Protein AF-N8Y789-F1 (afdb_monomer_lite)

pLDDT: mean 85.15, std 16.64, range [32.91, 97.62]

Organism: NCBI:txid1217656

Secondary structure (DSSP, 8-state):
--------------------SSPPPPBPPEEESS--TTEEEPPTTT---EEEE-SS-EEEEEEEEEEEEETTEEEEEEEEEEEETTTEEEEEEE-SS-GGG-SEEEEEEEETTEEEEEEEETTEEEEEEEE-SSSS--EEEEEEEE--TT-EEEEEEETTEEEEEEEEEEEEETTEEEEEE-SPPEEEEEETTTEEEEEES-HHHHH-

Radius of gyration: 21.5 Å; chains: 1; bounding box: 73×48×65 Å

Foldseek 3Di:
DDDDDDPDDPPPVPPPVPPDPDFDDKDAFDKDQDDDPQKDWDDVQQPDWDWDAAPAAIWIKTKIWGWDADPNDIAIWMWIWIDGPDDTIMIGTGRPDRLPFFPHWDKDDQDRFKIWIFGDGLFWTKIWIWGPPYPVDIAIIIATFTHHSQWYWDWHDDDQKIWTWTWHFDDADVNHTDIDTDAGTFIWGQDPPPGIHGDDDDSVNRHD

Structure (mmCIF, N/CA/C/O backbone):
data_AF-N8Y789-F1
#
_entry.id   AF-N8Y789-F1
#
loop_
_atom_site.group_PDB
_atom_site.id
_atom_site.type_symbol
_atom_site.label_atom_id
_atom_site.label_alt_id
_atom_site.label_comp_id
_atom_site.label_asym_id
_atom_site.label_entity_id
_atom_site.label_seq_id
_atom_site.pdbx_PDB_ins_code
_atom_site.Cartn_x
_atom_site.Cartn_y
_atom_site.Cartn_z
_atom_site.occupancy
_atom_site.B_iso_or_equiv
_atom_site.auth_seq_id
_atom_site.auth_comp_id
_atom_site.auth_asym_id
_atom_site.auth_atom_id
_atom_site.pdbx_PDB_model_num
ATOM 1 N N . MET A 1 1 ? 54.726 -31.343 42.801 1.00 38.78 1 MET A N 1
ATOM 2 C CA . MET A 1 1 ? 54.753 -30.192 41.875 1.00 38.78 1 MET A CA 1
ATOM 3 C C . MET A 1 1 ? 54.569 -30.697 40.446 1.00 38.78 1 MET A C 1
ATOM 5 O O . MET A 1 1 ? 55.491 -31.292 39.908 1.00 38.78 1 MET A O 1
ATOM 9 N N . LYS A 1 2 ? 53.373 -30.542 39.866 1.00 32.91 2 LYS A N 1
ATOM 10 C CA . LYS A 1 2 ? 53.112 -30.672 38.421 1.00 32.91 2 LYS A CA 1
ATOM 11 C C . LYS A 1 2 ? 51.988 -29.692 38.088 1.00 32.91 2 LYS A C 1
ATOM 13 O O . LYS A 1 2 ? 50.843 -29.917 38.457 1.00 32.91 2 LYS A O 1
ATOM 18 N N . ILE A 1 3 ? 52.364 -28.569 37.487 1.00 43.47 3 ILE A N 1
ATOM 19 C CA . ILE A 1 3 ? 51.457 -27.526 37.007 1.00 43.47 3 ILE A CA 1
ATOM 20 C C . ILE A 1 3 ? 51.015 -27.965 35.610 1.00 43.47 3 ILE A C 1
ATOM 22 O O . ILE A 1 3 ? 51.845 -28.078 34.710 1.00 43.47 3 ILE A O 1
ATOM 26 N N . GLN A 1 4 ? 49.731 -28.278 35.440 1.00 40.50 4 GLN A N 1
ATOM 27 C CA . GLN A 1 4 ? 49.147 -28.516 34.122 1.00 40.50 4 GLN A CA 1
ATOM 28 C C . GLN A 1 4 ? 48.650 -27.188 33.551 1.00 40.50 4 GLN A C 1
ATOM 30 O O . GLN A 1 4 ? 47.770 -26.539 34.109 1.00 40.50 4 GLN A O 1
ATOM 35 N N . TYR A 1 5 ? 49.245 -26.795 32.427 1.00 42.03 5 TYR A N 1
ATOM 36 C CA . TYR A 1 5 ? 48.840 -25.650 31.624 1.00 42.03 5 TYR A CA 1
ATOM 37 C C . TYR A 1 5 ? 47.513 -25.956 30.920 1.00 42.03 5 TYR A C 1
ATOM 39 O O . TYR A 1 5 ? 47.467 -26.771 29.998 1.00 42.03 5 TYR A O 1
ATOM 47 N N . ILE A 1 6 ? 46.439 -25.278 31.323 1.00 51.62 6 ILE A N 1
ATOM 48 C CA . ILE A 1 6 ? 45.200 -25.218 30.545 1.00 51.62 6 ILE A CA 1
ATOM 49 C C . ILE A 1 6 ? 45.435 -24.213 29.413 1.00 51.62 6 ILE A C 1
ATOM 51 O O . ILE A 1 6 ? 45.505 -23.006 29.640 1.00 51.62 6 ILE A O 1
ATOM 55 N N . LYS A 1 7 ? 45.588 -24.714 28.182 1.00 44.75 7 LYS A N 1
ATOM 56 C CA . LYS A 1 7 ? 45.540 -23.886 26.972 1.00 44.75 7 LYS A CA 1
ATOM 57 C C . LYS A 1 7 ? 44.112 -23.364 26.806 1.00 44.75 7 LYS A C 1
ATOM 59 O O . LYS A 1 7 ? 43.211 -24.123 26.466 1.00 44.75 7 LYS A O 1
ATOM 64 N N . GLN A 1 8 ? 43.922 -22.071 27.045 1.00 44.41 8 GLN A N 1
ATOM 65 C CA . GLN A 1 8 ? 42.722 -21.345 26.641 1.00 44.41 8 GLN A CA 1
ATOM 66 C C . GLN A 1 8 ? 42.635 -21.354 25.108 1.00 44.41 8 GLN A C 1
ATOM 68 O O . GLN A 1 8 ? 43.431 -20.702 24.433 1.00 44.41 8 GLN A O 1
ATOM 73 N N . LEU A 1 9 ? 41.681 -22.105 24.551 1.00 44.09 9 LEU A N 1
ATOM 74 C CA . LEU A 1 9 ? 41.209 -21.871 23.190 1.00 44.09 9 LEU A CA 1
ATOM 75 C C . LEU A 1 9 ? 40.209 -20.709 23.253 1.00 44.09 9 LEU A C 1
ATOM 77 O O . LEU A 1 9 ? 39.076 -20.873 23.703 1.00 44.09 9 LEU A O 1
ATOM 81 N N . LEU A 1 10 ? 40.652 -19.530 22.822 1.00 38.84 10 LEU A N 1
ATOM 82 C CA . LEU A 1 10 ? 39.786 -18.408 22.476 1.00 38.84 10 LEU A CA 1
ATOM 83 C C . LEU A 1 10 ? 38.908 -18.825 21.288 1.00 38.84 10 LEU A C 1
ATOM 85 O O . LEU A 1 10 ? 39.336 -18.769 20.137 1.00 38.84 10 LEU A O 1
ATOM 89 N N . PHE A 1 11 ? 37.676 -19.250 21.566 1.00 34.38 11 PHE A N 1
ATOM 90 C CA . PHE A 1 11 ? 36.612 -19.266 20.567 1.00 34.38 11 PHE A CA 1
ATOM 91 C C . PHE A 1 11 ? 36.223 -17.812 20.290 1.00 34.38 11 PHE A C 1
ATOM 93 O O . PHE A 1 11 ? 35.370 -17.234 20.962 1.00 34.38 11 PHE A O 1
ATOM 100 N N . ILE A 1 12 ? 36.888 -17.199 19.313 1.00 44.66 12 ILE A N 1
ATOM 101 C CA . ILE A 1 12 ? 36.402 -15.965 18.702 1.00 44.66 12 ILE A CA 1
ATOM 102 C C . ILE A 1 12 ? 35.161 -16.378 17.912 1.00 44.66 12 ILE A C 1
ATOM 104 O O . ILE A 1 12 ? 35.254 -16.938 16.822 1.00 44.66 12 ILE A O 1
ATOM 108 N N . CYS A 1 13 ? 33.992 -16.183 18.519 1.00 37.50 13 CYS A N 1
ATOM 109 C CA . CYS A 1 13 ? 32.708 -16.336 17.855 1.00 37.50 13 CYS A CA 1
ATOM 110 C C . CYS A 1 13 ? 32.559 -15.153 16.891 1.00 37.50 13 CYS A C 1
ATOM 112 O O . CYS A 1 13 ? 31.950 -14.132 17.207 1.00 37.50 13 CYS A O 1
ATOM 114 N N . SER A 1 14 ? 33.217 -15.255 15.738 1.00 38.22 14 SER A N 1
ATOM 115 C CA . SER A 1 14 ? 33.034 -14.349 14.613 1.00 38.22 14 SER A CA 1
ATOM 116 C C . SER A 1 14 ? 31.614 -14.554 14.098 1.00 38.22 14 SER A C 1
ATOM 118 O O . SER A 1 14 ? 31.364 -15.433 13.275 1.00 38.22 14 SER A O 1
ATOM 120 N N . VAL A 1 15 ? 30.665 -13.773 14.614 1.00 37.19 15 VAL A N 1
ATOM 121 C CA . VAL A 1 15 ? 29.333 -13.657 14.019 1.00 37.19 15 VAL A CA 1
ATOM 122 C C . VAL A 1 15 ? 29.521 -12.949 12.684 1.00 37.19 15 VAL A C 1
ATOM 124 O O . VAL A 1 15 ? 29.503 -11.725 12.588 1.00 37.19 15 VAL A O 1
ATOM 127 N N . VAL A 1 16 ? 29.762 -13.735 11.639 1.00 38.72 16 VAL A N 1
ATOM 128 C CA . VAL A 1 16 ? 29.534 -13.293 10.271 1.00 38.72 16 VAL A CA 1
ATOM 129 C C . VAL A 1 16 ? 28.024 -13.131 10.168 1.00 38.72 16 VAL A C 1
ATOM 131 O O . VAL A 1 16 ? 27.292 -14.119 10.135 1.00 38.72 16 VAL A O 1
ATOM 134 N N . ILE A 1 17 ? 27.551 -11.885 10.192 1.00 41.03 17 ILE A N 1
ATOM 135 C CA . ILE A 1 17 ? 26.178 -11.556 9.820 1.00 41.03 17 ILE A CA 1
ATOM 136 C C . ILE A 1 17 ? 26.066 -11.936 8.345 1.00 41.03 17 ILE A C 1
ATOM 138 O O . ILE A 1 17 ? 26.487 -11.194 7.460 1.00 41.03 17 ILE A O 1
ATOM 142 N N . THR A 1 18 ? 25.582 -13.144 8.074 1.00 35.84 18 THR A N 1
ATOM 143 C CA . THR A 1 18 ? 25.191 -13.543 6.730 1.00 35.84 18 THR A CA 1
ATOM 144 C C . THR A 1 18 ? 24.048 -12.625 6.326 1.00 35.84 18 THR A C 1
ATOM 146 O O . THR A 1 18 ? 22.973 -12.693 6.923 1.00 35.84 18 THR A O 1
ATOM 149 N N . SER A 1 19 ? 24.278 -11.757 5.342 1.00 42.78 19 SER A N 1
ATOM 150 C CA . SER A 1 19 ? 23.199 -11.125 4.590 1.00 42.78 19 SER A CA 1
ATOM 151 C C . SER A 1 19 ? 22.239 -12.233 4.155 1.00 42.78 19 SER A C 1
ATOM 153 O O . SER A 1 19 ? 22.646 -13.221 3.540 1.00 42.78 19 SER A O 1
ATOM 155 N N . SER A 1 20 ? 20.986 -12.139 4.597 1.00 41.44 20 SER A N 1
ATOM 156 C CA . SER A 1 20 ? 19.991 -13.194 4.434 1.00 41.44 20 SER A CA 1
ATOM 157 C C . SER A 1 20 ? 19.905 -13.625 2.969 1.00 41.44 20 SER A C 1
ATOM 159 O O . SER A 1 20 ? 19.571 -12.846 2.083 1.00 41.44 20 SER A O 1
ATOM 161 N N . ILE A 1 21 ? 20.220 -14.894 2.704 1.00 53.12 21 ILE A N 1
ATOM 162 C CA . ILE A 1 21 ? 20.209 -15.494 1.357 1.00 53.12 21 ILE A CA 1
ATOM 163 C C . ILE A 1 21 ? 18.766 -15.606 0.812 1.00 53.12 21 ILE A C 1
ATOM 165 O O . ILE A 1 21 ? 18.566 -15.781 -0.397 1.00 53.12 21 ILE A O 1
ATOM 169 N N . TYR A 1 22 ? 17.774 -15.451 1.692 1.00 56.41 22 TYR A N 1
ATOM 170 C CA . TYR A 1 22 ? 16.345 -15.616 1.453 1.00 56.41 22 TYR A CA 1
ATOM 171 C C . TYR A 1 22 ? 15.620 -14.272 1.349 1.00 56.41 22 TYR A C 1
ATOM 173 O O . TYR A 1 22 ? 15.968 -13.315 2.037 1.00 56.41 22 TYR A O 1
ATOM 181 N N . ALA A 1 23 ? 14.596 -14.233 0.495 1.00 70.00 23 ALA A N 1
ATOM 182 C CA . ALA A 1 23 ? 13.643 -13.132 0.438 1.00 70.00 23 ALA A CA 1
ATOM 183 C C . ALA A 1 23 ? 12.943 -12.962 1.797 1.00 70.00 23 ALA A C 1
ATOM 185 O O . ALA A 1 23 ? 12.610 -13.952 2.451 1.00 70.00 23 ALA A O 1
ATOM 186 N N . GLN A 1 24 ? 12.710 -11.718 2.205 1.00 76.81 24 GLN A N 1
ATOM 187 C CA . GLN A 1 24 ? 11.918 -11.396 3.382 1.00 76.81 24 GLN A CA 1
ATOM 188 C C . GLN A 1 24 ? 10.473 -11.836 3.151 1.00 76.81 24 GLN A C 1
ATOM 190 O O . GLN A 1 24 ? 9.856 -11.504 2.134 1.00 76.81 24 GLN A O 1
ATOM 195 N N . GLU A 1 25 ? 9.933 -12.597 4.100 1.00 79.25 25 GLU A N 1
ATOM 196 C CA . GLU A 1 25 ? 8.536 -13.004 4.052 1.00 79.25 25 GLU A CA 1
ATOM 197 C C . GLU A 1 25 ? 7.607 -11.794 4.129 1.00 79.25 25 GLU A C 1
ATOM 199 O O . GLU A 1 25 ? 7.923 -10.747 4.700 1.00 79.25 25 GLU A O 1
ATOM 204 N N . PHE A 1 26 ? 6.423 -11.962 3.555 1.00 83.94 26 PHE A N 1
ATOM 205 C CA . PHE A 1 26 ? 5.363 -10.980 3.654 1.00 83.94 26 PHE A CA 1
ATOM 206 C C . PHE A 1 26 ? 4.933 -10.763 5.097 1.00 83.94 26 PHE A C 1
ATOM 208 O O . PHE A 1 26 ? 4.656 -11.711 5.832 1.00 83.94 26 PHE A O 1
ATOM 215 N N . GLN A 1 27 ? 4.833 -9.496 5.482 1.00 86.00 27 GLN A N 1
ATOM 216 C CA . GLN A 1 27 ? 4.555 -9.125 6.858 1.00 86.00 27 GLN A CA 1
ATOM 217 C C . GLN A 1 27 ? 3.070 -8.839 7.060 1.00 86.00 27 GLN A C 1
ATOM 219 O O . GLN A 1 27 ? 2.398 -8.249 6.213 1.00 86.00 27 GLN A O 1
ATOM 224 N N . GLN A 1 28 ? 2.559 -9.250 8.216 1.00 88.62 28 GLN A N 1
ATOM 225 C CA . GLN A 1 28 ? 1.237 -8.872 8.698 1.00 88.62 28 GLN A CA 1
ATOM 226 C C . GLN A 1 28 ? 1.404 -7.751 9.720 1.00 88.62 28 GLN A C 1
ATOM 228 O O . GLN A 1 28 ? 2.111 -7.908 10.712 1.00 88.62 28 GLN A O 1
ATOM 233 N N . LEU A 1 29 ? 0.756 -6.617 9.467 1.00 92.06 29 LEU A N 1
ATOM 234 C CA . LEU A 1 29 ? 0.727 -5.490 10.397 1.00 92.06 29 LEU A CA 1
ATOM 235 C C . LEU A 1 29 ? -0.320 -5.700 11.492 1.00 92.06 29 LEU A C 1
ATOM 237 O O . LEU A 1 29 ? -1.301 -6.423 11.303 1.00 92.06 29 LEU A O 1
ATOM 241 N N . ASN A 1 30 ? -0.146 -5.029 12.626 1.00 91.38 30 ASN A N 1
ATOM 242 C CA . ASN A 1 30 ? -1.157 -5.044 13.677 1.00 91.38 30 ASN A CA 1
ATOM 243 C C . ASN A 1 30 ? -2.314 -4.114 13.299 1.00 91.38 30 ASN A C 1
ATOM 245 O O . ASN A 1 30 ? -2.084 -2.948 12.985 1.00 91.38 30 ASN A O 1
ATOM 249 N N . ILE A 1 31 ? -3.553 -4.608 13.371 1.00 92.69 31 ILE A N 1
ATOM 250 C CA . ILE A 1 31 ? -4.752 -3.778 13.197 1.00 92.69 31 ILE A CA 1
ATOM 251 C C . ILE A 1 31 ? -5.179 -3.223 14.554 1.00 92.69 31 ILE A C 1
ATOM 253 O O . ILE A 1 31 ? -5.355 -3.969 15.518 1.00 92.69 31 ILE A O 1
ATOM 257 N N . GLN A 1 32 ? -5.406 -1.915 14.613 1.00 94.31 32 GLN A N 1
ATOM 258 C CA . GLN A 1 32 ? -5.921 -1.215 15.785 1.00 94.31 32 GLN A CA 1
ATOM 259 C C . GLN A 1 32 ? -7.137 -0.364 15.412 1.00 94.31 32 GLN A C 1
ATOM 261 O O . GLN A 1 32 ? -7.276 0.094 14.281 1.00 94.31 32 GLN A O 1
ATOM 266 N N . THR A 1 33 ? -8.035 -0.131 16.367 1.00 92.75 33 THR A N 1
ATOM 267 C CA . THR A 1 33 ? -9.202 0.761 16.200 1.00 92.75 33 THR A CA 1
ATOM 268 C C . THR A 1 33 ? -8.976 2.149 16.795 1.00 92.75 33 THR A C 1
ATOM 270 O O . THR A 1 33 ? -9.807 3.041 16.640 1.00 92.75 33 THR A O 1
ATOM 273 N N . GLN A 1 34 ? -7.868 2.332 17.507 1.00 92.94 34 GLN A N 1
ATOM 274 C CA . GLN A 1 34 ? -7.441 3.587 18.110 1.00 92.94 34 GLN A CA 1
ATOM 275 C C . GLN A 1 34 ? -5.934 3.711 17.918 1.00 92.94 34 GLN A C 1
ATOM 277 O O . GLN A 1 34 ? -5.226 2.717 18.052 1.00 92.94 34 GLN A O 1
ATOM 282 N N . LEU A 1 35 ? -5.464 4.917 17.613 1.00 92.12 35 LEU A N 1
ATOM 283 C CA . LEU A 1 35 ? -4.039 5.221 17.598 1.00 92.12 35 LEU A CA 1
ATOM 284 C C . LEU A 1 35 ? -3.557 5.599 18.993 1.00 92.12 35 LEU A C 1
ATOM 286 O O . LEU A 1 35 ? -4.319 6.097 19.827 1.00 92.12 35 LEU A O 1
ATOM 290 N N . ALA A 1 36 ? -2.264 5.400 19.223 1.00 90.12 36 ALA A N 1
ATOM 291 C CA . ALA A 1 36 ? -1.609 5.941 20.398 1.00 90.12 36 ALA A CA 1
ATOM 292 C C . ALA A 1 36 ? -1.685 7.480 20.394 1.00 90.12 36 ALA A C 1
ATOM 294 O O . ALA A 1 36 ? -1.698 8.113 19.341 1.00 90.12 36 ALA A O 1
ATOM 295 N N . LYS A 1 37 ? -1.715 8.098 21.581 1.00 89.88 37 LYS A N 1
ATOM 296 C CA . LYS A 1 37 ? -1.863 9.562 21.722 1.00 89.88 37 LYS A CA 1
ATOM 297 C C . LYS A 1 37 ? -0.716 10.353 21.090 1.00 89.88 37 LYS A C 1
ATOM 299 O O . LYS A 1 37 ? -0.902 11.498 20.712 1.00 89.88 37 LYS A 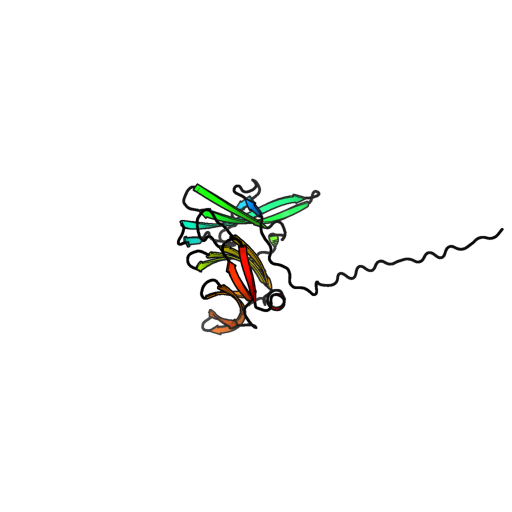O 1
ATOM 304 N N . GLN A 1 38 ? 0.448 9.728 21.012 1.00 90.88 38 GLN A N 1
ATOM 305 C CA . GLN A 1 38 ? 1.687 10.249 20.449 1.00 90.88 38 GLN A CA 1
ATOM 306 C C . GLN A 1 38 ? 1.829 9.984 18.938 1.00 90.88 38 GLN A C 1
ATOM 308 O O . GLN A 1 38 ? 2.925 10.056 18.393 1.00 90.88 38 GLN A O 1
ATOM 313 N N . CYS A 1 39 ? 0.731 9.621 18.274 1.00 92.19 39 CYS A N 1
ATOM 314 C CA . CYS A 1 39 ? 0.639 9.610 16.823 1.00 92.19 39 CYS A CA 1
ATOM 315 C C . CYS A 1 39 ? 0.125 10.958 16.322 1.00 92.19 39 CYS A C 1
ATOM 317 O O . CYS A 1 39 ? -0.884 11.468 16.816 1.00 92.19 39 CYS A O 1
ATOM 319 N N . HIS A 1 40 ? 0.769 11.481 15.289 1.00 92.62 40 HIS A N 1
ATOM 320 C CA . HIS A 1 40 ? 0.354 12.681 14.577 1.00 92.62 40 HIS A CA 1
ATOM 321 C C . HIS A 1 40 ? 0.066 12.314 13.124 1.00 92.62 40 HIS A C 1
ATOM 323 O O . HIS A 1 40 ? 0.709 11.424 12.575 1.00 92.62 40 HIS A O 1
ATOM 329 N N . GLN A 1 41 ? -0.960 12.926 12.530 1.00 93.50 41 GLN A N 1
ATOM 330 C CA . GLN A 1 41 ? -1.214 12.737 11.102 1.00 93.50 41 GLN A CA 1
ATOM 331 C C . GLN A 1 41 ? -0.044 13.356 10.336 1.00 93.50 41 GLN A C 1
ATOM 333 O O . GLN A 1 41 ? 0.395 14.439 10.719 1.00 93.50 41 GLN A O 1
ATOM 338 N N . ASP A 1 42 ? 0.440 12.674 9.302 1.00 90.25 42 ASP A N 1
ATOM 339 C CA . ASP A 1 42 ? 1.528 13.205 8.485 1.00 90.25 42 ASP A CA 1
ATOM 340 C C . ASP A 1 42 ? 1.095 14.486 7.762 1.00 90.25 42 ASP A C 1
ATOM 342 O O . ASP A 1 42 ? -0.085 14.660 7.422 1.00 90.25 42 ASP A O 1
ATOM 346 N N . ASP A 1 43 ? 2.067 15.371 7.543 1.00 87.81 43 ASP A N 1
ATOM 347 C CA . ASP A 1 43 ? 1.885 16.604 6.786 1.00 87.81 43 ASP A CA 1
ATOM 348 C C . ASP A 1 43 ? 1.545 16.304 5.316 1.00 87.81 43 ASP A C 1
ATOM 350 O O . ASP A 1 43 ? 1.917 15.262 4.767 1.00 87.81 43 ASP A O 1
ATOM 354 N N . GLU A 1 44 ? 0.858 17.237 4.649 1.00 88.56 44 GLU A N 1
ATOM 355 C CA . GLU A 1 44 ? 0.389 17.042 3.267 1.00 88.56 44 GLU A CA 1
ATOM 356 C C . GLU A 1 44 ? 1.529 16.840 2.257 1.00 88.56 44 GLU A C 1
ATOM 358 O O . GLU A 1 44 ? 1.321 16.163 1.248 1.00 88.56 44 GLU A O 1
ATOM 363 N N . ASP A 1 45 ? 2.725 17.359 2.556 1.00 85.81 45 ASP A N 1
ATOM 364 C CA . ASP A 1 45 ? 3.940 17.166 1.754 1.00 85.81 45 ASP A CA 1
ATOM 365 C C . ASP A 1 45 ? 4.420 15.703 1.762 1.00 85.81 45 ASP A C 1
ATOM 367 O O . ASP A 1 45 ? 5.011 15.237 0.788 1.00 85.81 45 ASP A O 1
ATOM 371 N N . ILE A 1 46 ? 4.142 14.961 2.842 1.00 86.00 46 ILE A N 1
ATOM 372 C CA . ILE A 1 46 ? 4.444 13.526 2.960 1.00 86.00 46 ILE A CA 1
ATOM 373 C C . ILE A 1 46 ? 3.278 12.704 2.409 1.00 86.00 46 ILE A C 1
ATOM 375 O O . ILE A 1 46 ? 3.486 11.756 1.644 1.00 86.00 46 ILE A O 1
ATOM 379 N N . PHE A 1 47 ? 2.051 13.049 2.813 1.00 91.19 47 PHE A N 1
ATOM 380 C CA . PHE A 1 47 ? 0.839 12.378 2.362 1.00 91.19 47 PHE A CA 1
ATOM 381 C C . PHE A 1 47 ? -0.393 13.280 2.452 1.00 91.19 47 PHE A C 1
ATOM 383 O O . PHE A 1 47 ? -0.907 13.590 3.528 1.00 91.19 47 PHE A O 1
ATOM 390 N N . SER A 1 48 ? -0.969 13.597 1.295 1.00 92.62 48 SER A N 1
ATOM 391 C CA . SER A 1 48 ? -2.294 14.208 1.232 1.00 92.62 48 SER A CA 1
ATOM 392 C C . SER A 1 48 ? -3.391 13.135 1.347 1.00 92.62 48 SER A C 1
ATOM 394 O O . SER A 1 48 ? -3.377 12.177 0.561 1.00 92.62 48 SER A O 1
ATOM 396 N N . PRO A 1 49 ? -4.367 13.269 2.272 1.00 94.88 49 PRO A N 1
ATOM 397 C CA . PRO A 1 49 ? -5.446 12.300 2.442 1.00 94.88 49 PRO A CA 1
ATOM 398 C C . PRO A 1 49 ? -6.179 11.963 1.140 1.00 94.88 49 PRO A C 1
ATOM 400 O O . PRO A 1 49 ? -6.710 12.839 0.460 1.00 94.88 49 PRO A O 1
ATOM 403 N N . GLN A 1 50 ? -6.277 10.671 0.824 1.00 96.81 50 GLN A N 1
ATOM 404 C CA . GLN A 1 50 ? -6.938 10.191 -0.393 1.00 96.81 50 GLN A CA 1
ATOM 405 C C . GLN A 1 50 ? -8.300 9.582 -0.086 1.00 96.81 50 GLN A C 1
ATOM 407 O O . GLN A 1 50 ? -8.503 8.950 0.948 1.00 96.81 50 GLN A O 1
ATOM 412 N N . THR A 1 51 ? -9.257 9.754 -0.992 1.00 96.81 51 THR A N 1
ATOM 413 C CA . THR A 1 51 ? -10.609 9.207 -0.842 1.00 96.81 51 THR A CA 1
ATOM 414 C C . THR A 1 51 ? -10.937 8.287 -2.004 1.00 96.81 51 THR A C 1
ATOM 416 O O . THR A 1 51 ? -10.916 8.717 -3.153 1.00 96.81 51 THR A O 1
ATOM 419 N N . TYR A 1 52 ? -11.333 7.053 -1.697 1.00 96.69 52 TYR A N 1
ATOM 420 C CA . TYR A 1 52 ? -11.692 6.047 -2.696 1.00 96.69 52 TYR A CA 1
ATOM 421 C C . TYR A 1 52 ? -13.093 5.490 -2.454 1.00 96.69 52 TYR A C 1
ATOM 423 O O . TYR A 1 52 ? -13.554 5.368 -1.315 1.00 96.69 52 TYR A O 1
ATOM 431 N N . GLN A 1 53 ? -13.778 5.135 -3.541 1.00 95.94 53 GLN A N 1
ATOM 432 C CA . GLN A 1 53 ? -15.056 4.435 -3.487 1.00 95.94 53 GLN A CA 1
ATOM 433 C C . GLN A 1 53 ? -14.813 2.954 -3.773 1.00 95.94 53 GLN A C 1
ATOM 435 O O . GLN A 1 53 ? -14.670 2.536 -4.924 1.00 95.94 53 GLN A O 1
ATOM 440 N N . LEU A 1 54 ? -14.788 2.149 -2.713 1.00 94.62 54 LEU A N 1
ATOM 441 C CA . LEU A 1 54 ? -14.806 0.700 -2.849 1.00 94.62 54 LEU A CA 1
ATOM 442 C C . LEU A 1 54 ? -16.242 0.222 -3.052 1.00 94.62 54 LEU A C 1
ATOM 444 O O . LEU A 1 54 ? -17.213 0.921 -2.744 1.00 94.62 54 LEU A O 1
ATOM 448 N N . ARG A 1 55 ? -16.388 -1.006 -3.543 1.00 93.88 55 ARG A N 1
ATOM 449 C CA . ARG A 1 55 ? -17.682 -1.673 -3.700 1.00 93.88 55 ARG A CA 1
ATOM 450 C C . ARG A 1 55 ? -18.429 -1.760 -2.369 1.00 93.88 55 ARG A C 1
ATOM 452 O O . ARG A 1 55 ? -19.645 -1.615 -2.348 1.00 93.88 55 ARG A O 1
ATOM 459 N N . SER A 1 56 ? -17.703 -2.007 -1.281 1.00 89.56 56 SER A N 1
ATOM 460 C CA . SER A 1 56 ? -18.260 -2.203 0.058 1.00 89.56 56 SER A CA 1
ATOM 461 C C . SER A 1 56 ? -18.531 -0.892 0.803 1.00 89.56 56 SER A C 1
ATOM 463 O O . SER A 1 56 ? -19.465 -0.835 1.598 1.00 89.56 56 SER A O 1
ATOM 465 N N . THR A 1 57 ? -17.738 0.162 0.572 1.00 93.19 57 THR A N 1
ATOM 466 C CA . THR A 1 57 ? -17.891 1.468 1.234 1.00 93.19 57 THR A CA 1
ATOM 467 C C . THR A 1 57 ? -17.001 2.543 0.606 1.00 93.19 57 THR A C 1
ATOM 469 O O . THR A 1 57 ? -16.033 2.253 -0.094 1.00 93.19 57 THR A O 1
ATOM 472 N N . LYS A 1 58 ? -17.281 3.805 0.937 1.00 95.12 58 LYS A N 1
ATOM 473 C CA . LYS A 1 58 ? -16.314 4.897 0.810 1.00 95.12 58 LYS A CA 1
ATOM 474 C C . LYS A 1 58 ? -15.235 4.769 1.889 1.00 95.12 58 LYS A C 1
ATOM 476 O O . LYS A 1 58 ? -15.573 4.532 3.057 1.00 95.12 58 LYS A O 1
ATOM 481 N N . VAL A 1 59 ? -13.975 4.958 1.505 1.00 95.88 59 VAL A N 1
ATOM 482 C CA . VAL A 1 59 ? -12.823 4.983 2.414 1.00 95.88 59 VAL A CA 1
ATOM 483 C C . VAL A 1 59 ? -12.056 6.293 2.283 1.00 95.88 59 VAL A C 1
ATOM 485 O O . VAL A 1 59 ? -11.897 6.811 1.178 1.00 95.88 59 VAL A O 1
ATOM 488 N N . VAL A 1 60 ? -11.587 6.823 3.411 1.00 96.88 60 VAL A N 1
ATOM 489 C CA . VAL A 1 60 ? -10.617 7.925 3.454 1.00 96.88 60 VAL A CA 1
ATOM 490 C C . VAL A 1 60 ? -9.326 7.384 4.047 1.00 96.88 60 VAL A C 1
ATOM 492 O O . VAL A 1 60 ? -9.331 6.806 5.134 1.00 96.88 60 VAL A O 1
ATOM 495 N N . LEU A 1 61 ? -8.241 7.537 3.302 1.00 97.31 61 LEU A N 1
ATOM 496 C CA . LEU A 1 61 ? -6.914 7.058 3.641 1.00 97.31 61 LEU A CA 1
ATOM 497 C C . LEU A 1 61 ? -6.101 8.197 4.237 1.00 97.31 61 LEU A C 1
ATOM 499 O O . LEU A 1 61 ? -6.173 9.330 3.758 1.00 97.31 61 LEU A O 1
ATOM 503 N N . LYS A 1 62 ? -5.352 7.884 5.289 1.00 95.94 62 LYS A N 1
ATOM 504 C CA . LYS A 1 62 ? -4.484 8.800 6.034 1.00 95.94 62 LYS A CA 1
ATOM 505 C C . LYS A 1 62 ? -3.231 8.056 6.470 1.00 95.94 62 LYS A C 1
ATOM 507 O O . LYS A 1 62 ? -3.298 6.850 6.697 1.00 95.94 62 LYS A O 1
ATOM 512 N N . THR A 1 63 ? -2.131 8.764 6.655 1.00 94.75 63 THR A N 1
ATOM 513 C CA . THR A 1 63 ? -0.922 8.215 7.270 1.00 94.75 63 THR A CA 1
ATOM 514 C C . THR A 1 63 ? -0.576 9.009 8.520 1.00 94.75 63 THR A C 1
ATOM 516 O O . THR A 1 63 ? -1.036 10.141 8.713 1.00 94.75 63 THR A O 1
ATOM 519 N N . TYR A 1 64 ? 0.128 8.348 9.427 1.00 93.50 64 TYR A N 1
ATOM 520 C CA . TYR A 1 64 ? 0.484 8.887 10.723 1.00 93.50 64 TYR A CA 1
ATOM 521 C C . TYR A 1 64 ? 1.905 8.480 11.078 1.00 93.50 64 TYR A C 1
ATOM 523 O O . TYR A 1 64 ? 2.252 7.296 10.993 1.00 93.50 64 TYR A O 1
ATOM 531 N N . SER A 1 65 ? 2.654 9.439 11.600 1.00 91.00 65 SER A N 1
ATOM 532 C CA . SER A 1 65 ? 3.924 9.227 12.274 1.00 91.00 65 SER A CA 1
ATOM 533 C C . SER A 1 65 ? 3.688 9.135 13.773 1.00 91.00 65 SER A C 1
ATOM 535 O O . SER A 1 65 ? 3.049 9.992 14.388 1.00 91.00 65 SER A O 1
ATOM 537 N N . CYS A 1 66 ? 4.196 8.072 14.379 1.00 90.69 66 CYS A N 1
ATOM 538 C CA . CYS A 1 66 ? 4.018 7.783 15.790 1.00 90.69 66 CYS A CA 1
ATOM 539 C C . CYS A 1 66 ? 5.363 7.573 16.473 1.00 90.69 66 CYS A C 1
ATOM 541 O O . CYS A 1 66 ? 6.311 7.081 15.863 1.00 90.69 66 CYS A O 1
ATOM 543 N N . THR A 1 67 ? 5.414 7.850 17.774 1.00 88.94 67 THR A N 1
ATOM 544 C CA . THR A 1 67 ? 6.583 7.531 18.598 1.00 88.94 67 THR A CA 1
ATOM 545 C C . THR A 1 67 ? 6.246 6.539 19.706 1.00 88.94 67 THR A C 1
ATOM 547 O O . THR A 1 67 ? 5.104 6.392 20.158 1.00 88.94 67 THR A O 1
ATOM 550 N N . SER A 1 68 ? 7.242 5.778 20.140 1.00 85.12 68 SER A N 1
ATOM 551 C CA . SER A 1 68 ? 7.165 4.940 21.336 1.00 85.12 68 SER A CA 1
ATOM 552 C C . SER A 1 68 ? 8.494 4.961 22.081 1.00 85.12 68 SER A C 1
ATOM 554 O O . SER A 1 68 ? 9.528 5.288 21.508 1.00 85.12 68 SER A O 1
ATOM 556 N N . LYS A 1 69 ? 8.474 4.627 23.374 1.00 79.75 69 LYS A N 1
ATOM 557 C CA . LYS A 1 69 ? 9.693 4.467 24.171 1.00 79.75 69 LYS A CA 1
ATOM 558 C C . LYS A 1 69 ? 9.970 2.985 24.377 1.00 79.75 69 LYS A C 1
ATOM 560 O O . LYS A 1 69 ? 9.161 2.294 24.997 1.00 79.75 69 LYS A O 1
ATOM 565 N N . LYS A 1 70 ? 11.120 2.507 23.908 1.00 72.38 70 LYS A N 1
ATOM 566 C CA . LYS A 1 70 ? 11.607 1.146 24.165 1.00 72.38 70 LYS A CA 1
ATOM 567 C C . LYS A 1 70 ? 13.017 1.236 24.729 1.00 72.38 70 LYS A C 1
ATOM 569 O O . LYS A 1 70 ? 13.903 1.760 24.066 1.00 72.38 70 LYS A O 1
ATOM 574 N N . GLN A 1 71 ? 13.216 0.734 25.951 1.00 75.56 71 GLN A N 1
ATOM 575 C CA . GLN A 1 71 ? 14.516 0.771 26.645 1.00 75.56 71 GLN A CA 1
ATOM 576 C C . GLN A 1 71 ? 15.140 2.184 26.662 1.00 75.56 71 GLN A C 1
ATOM 578 O O . GLN A 1 71 ? 16.285 2.368 26.261 1.00 75.56 71 GLN A O 1
ATOM 583 N N . ASP A 1 72 ? 14.349 3.187 27.057 1.00 75.50 72 ASP A N 1
ATOM 584 C CA . ASP A 1 72 ? 14.744 4.605 27.138 1.00 75.50 72 ASP A CA 1
ATOM 585 C C . ASP A 1 72 ? 15.185 5.268 25.821 1.00 75.50 72 ASP A C 1
ATOM 587 O O . ASP A 1 72 ? 15.698 6.386 25.828 1.00 75.50 72 ASP A O 1
ATOM 591 N N . ARG A 1 73 ? 14.927 4.627 24.674 1.00 75.06 73 ARG A N 1
ATOM 592 C CA . ARG A 1 73 ? 15.107 5.220 23.344 1.00 75.06 73 ARG A CA 1
ATOM 593 C C . ARG A 1 73 ? 13.763 5.474 22.680 1.00 75.06 73 ARG A C 1
ATOM 595 O O . ARG A 1 73 ? 12.840 4.661 22.793 1.00 75.06 73 ARG A O 1
ATOM 602 N N . GLU A 1 74 ? 13.667 6.610 22.001 1.00 79.88 74 GLU A N 1
ATOM 603 C CA . GLU A 1 74 ? 12.538 6.922 21.133 1.00 79.88 74 GLU A CA 1
ATOM 604 C C . GLU A 1 74 ? 12.615 6.056 19.871 1.00 79.88 74 GLU A C 1
ATOM 606 O O . GLU A 1 74 ? 13.682 5.889 19.284 1.00 79.88 74 GLU A O 1
ATOM 611 N N . GLN A 1 75 ? 11.493 5.445 19.507 1.00 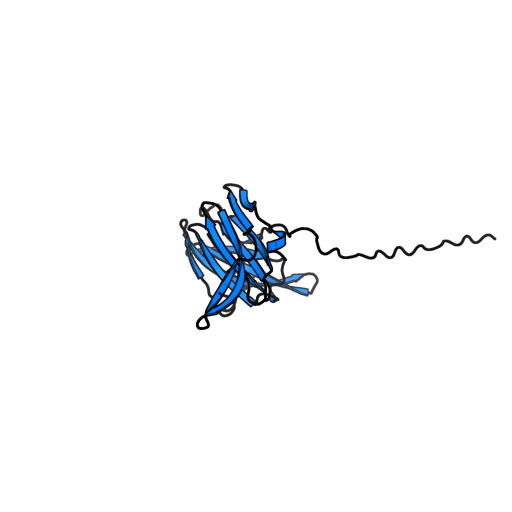81.81 75 GLN A N 1
ATOM 612 C CA . GLN A 1 75 ? 11.327 4.667 18.285 1.00 81.81 75 GLN A CA 1
ATOM 613 C C . GLN A 1 75 ? 10.186 5.270 17.480 1.00 81.81 75 GLN A C 1
ATOM 615 O O . GLN A 1 75 ? 9.077 5.403 18.011 1.00 81.81 75 GLN A O 1
ATOM 620 N N . TYR A 1 76 ? 10.449 5.586 16.217 1.00 85.38 76 TYR A N 1
ATOM 621 C CA . TYR A 1 76 ? 9.447 6.081 15.281 1.00 85.38 76 TYR A CA 1
ATOM 622 C C . TYR A 1 76 ? 8.835 4.917 14.512 1.00 85.38 76 TYR A C 1
ATOM 624 O O . TYR A 1 76 ? 9.523 3.960 14.165 1.00 85.38 76 TYR A O 1
ATOM 632 N N . TYR A 1 77 ? 7.535 4.986 14.265 1.00 88.38 77 TYR A N 1
ATOM 633 C CA . TYR A 1 77 ? 6.817 3.983 13.492 1.00 88.38 77 TYR A CA 1
ATOM 634 C C . TYR A 1 77 ? 5.647 4.613 12.742 1.00 88.38 77 TYR A C 1
ATOM 636 O O . TYR A 1 77 ? 5.133 5.658 13.149 1.00 88.38 77 TYR A O 1
ATOM 644 N N . SER A 1 78 ? 5.210 3.962 11.668 1.00 90.94 78 SER A N 1
ATOM 645 C CA . SER A 1 78 ? 4.108 4.454 10.841 1.00 90.94 78 SER A CA 1
ATOM 646 C C . SER A 1 78 ? 2.804 3.745 11.165 1.00 90.94 78 SER A C 1
ATOM 648 O O . SER A 1 78 ? 2.775 2.566 11.537 1.00 90.94 78 SER A O 1
ATOM 650 N N . ALA A 1 79 ? 1.699 4.460 10.985 1.00 94.00 79 ALA A N 1
ATOM 651 C CA . ALA A 1 79 ? 0.378 3.863 10.960 1.00 94.00 79 ALA A CA 1
ATOM 652 C C . ALA A 1 79 ? -0.422 4.323 9.739 1.00 94.00 79 ALA A C 1
ATOM 654 O O . ALA A 1 79 ? -0.486 5.508 9.418 1.00 94.00 79 ALA A O 1
ATOM 655 N N . TYR A 1 80 ? -1.085 3.371 9.089 1.00 95.62 80 TYR A N 1
ATOM 656 C CA . TYR A 1 80 ? -1.919 3.602 7.912 1.00 95.62 80 TYR A CA 1
ATOM 657 C C . TYR A 1 80 ? -3.384 3.585 8.331 1.00 95.62 80 TYR A C 1
ATOM 659 O O . TYR A 1 80 ? -3.936 2.541 8.693 1.00 95.62 80 TYR A O 1
ATOM 667 N N . GLY A 1 81 ? -4.002 4.760 8.335 1.00 96.62 81 GLY A N 1
ATOM 668 C CA . GLY A 1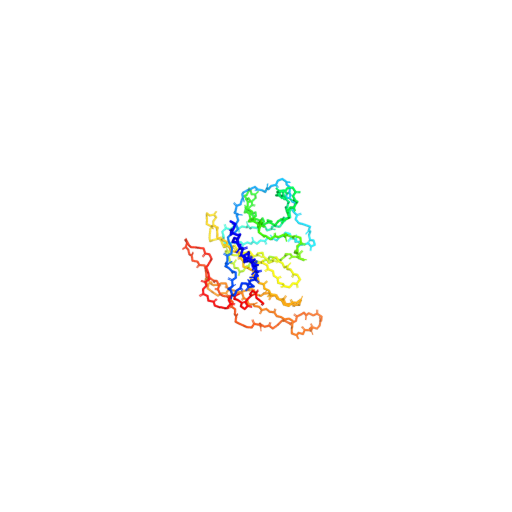 81 ? -5.388 4.967 8.718 1.00 96.62 81 GLY A CA 1
ATOM 669 C C . GLY A 1 81 ? -6.348 4.744 7.557 1.00 96.62 81 GLY A C 1
ATOM 670 O O . GLY A 1 81 ? -6.219 5.346 6.493 1.00 96.62 81 GLY A O 1
ATOM 671 N N . ILE A 1 82 ? -7.360 3.920 7.801 1.00 96.94 82 ILE A N 1
ATOM 672 C CA . ILE A 1 82 ? -8.467 3.638 6.892 1.00 96.94 82 ILE A CA 1
ATOM 673 C C . ILE A 1 82 ? -9.753 4.021 7.614 1.00 96.94 82 ILE A C 1
ATOM 675 O O . ILE A 1 82 ? -10.232 3.311 8.503 1.00 96.94 82 ILE A O 1
ATOM 679 N N . GLN A 1 83 ? -10.323 5.156 7.233 1.00 95.56 83 GLN A N 1
ATOM 680 C CA . GLN A 1 83 ? -11.611 5.603 7.736 1.00 95.56 83 GLN A CA 1
ATOM 681 C C . GLN A 1 83 ? -12.728 5.070 6.830 1.00 95.56 83 GLN A C 1
ATOM 683 O O . GLN A 1 83 ? -12.870 5.481 5.679 1.00 95.56 83 GLN A O 1
ATOM 688 N N . LEU A 1 84 ? -13.530 4.151 7.363 1.00 92.00 84 LEU A N 1
ATOM 689 C CA . LEU A 1 84 ? -14.705 3.552 6.738 1.00 92.00 84 LEU A CA 1
ATOM 690 C C . LEU A 1 84 ? -15.943 4.410 7.049 1.00 92.00 84 LEU A C 1
ATOM 692 O O . LEU A 1 84 ? -16.447 4.437 8.181 1.00 92.00 84 LEU A O 1
ATOM 696 N N . GLY A 1 85 ? -16.449 5.120 6.040 1.00 81.56 85 GLY A N 1
ATOM 697 C CA . GLY A 1 85 ? -17.577 6.037 6.208 1.00 81.56 85 GLY A CA 1
ATOM 698 C C . GLY A 1 85 ? -17.321 7.132 7.259 1.00 81.56 85 GLY A C 1
ATOM 699 O O . GLY A 1 85 ? -16.195 7.568 7.484 1.00 81.56 85 GLY A O 1
ATOM 700 N N . ALA A 1 86 ? -18.379 7.612 7.917 1.00 68.06 86 ALA A N 1
ATOM 701 C CA . ALA A 1 86 ? -18.279 8.764 8.821 1.00 68.06 86 ALA A CA 1
ATOM 702 C C . ALA A 1 86 ? -17.811 8.436 10.255 1.00 68.06 86 ALA A C 1
ATOM 704 O O . ALA A 1 86 ? -17.663 9.363 11.046 1.00 68.06 86 ALA A O 1
ATOM 705 N N . LYS A 1 87 ? -17.646 7.158 10.643 1.00 71.62 87 LYS A N 1
ATOM 706 C CA . LYS A 1 87 ? -17.535 6.801 12.078 1.00 71.62 87 LYS A CA 1
ATOM 707 C C . LYS A 1 87 ? -16.534 5.709 12.457 1.00 71.62 87 LYS A C 1
ATOM 709 O O . LYS A 1 87 ? -16.196 5.632 13.634 1.00 71.62 87 LYS A O 1
ATOM 714 N N . LYS A 1 88 ? -16.083 4.851 11.537 1.00 88.44 88 LYS A N 1
ATOM 715 C CA . LYS A 1 88 ? -15.199 3.727 11.887 1.00 88.44 88 LYS A CA 1
ATOM 716 C C . LYS A 1 88 ? -13.818 3.947 11.289 1.00 88.44 88 LYS A C 1
ATOM 718 O O . LYS A 1 88 ? -13.704 4.061 10.078 1.00 88.44 88 LYS A O 1
ATOM 723 N N . SER A 1 89 ? -12.789 3.953 12.127 1.00 94.12 89 SER A N 1
ATOM 724 C CA . SER A 1 89 ? -11.395 4.005 11.684 1.00 94.12 89 SER A CA 1
ATOM 725 C C . SER A 1 89 ? -10.669 2.728 12.070 1.00 94.12 89 SER A C 1
ATOM 727 O O . SER A 1 89 ? -10.926 2.140 13.123 1.00 94.12 89 SER A O 1
ATOM 729 N N . LEU A 1 90 ? -9.772 2.307 11.193 1.00 95.06 90 LEU A N 1
ATOM 730 C CA . LEU A 1 90 ? -8.855 1.198 11.390 1.00 95.06 90 LEU A CA 1
ATOM 731 C C . LEU A 1 90 ? -7.451 1.692 11.092 1.00 95.06 90 LEU A C 1
ATOM 733 O O . LEU A 1 90 ? -7.268 2.514 10.199 1.00 95.06 90 LEU A O 1
ATOM 737 N N . TYR A 1 91 ? -6.478 1.181 11.827 1.00 96.62 91 TYR A N 1
ATOM 738 C CA . TYR A 1 91 ? -5.089 1.582 11.707 1.00 96.62 91 TYR A CA 1
ATOM 739 C C . TYR A 1 91 ? -4.231 0.337 11.566 1.00 96.62 91 TYR A C 1
ATOM 741 O O . TYR A 1 91 ? -4.258 -0.532 12.436 1.00 96.62 91 TYR A O 1
ATOM 749 N N . LEU A 1 92 ? -3.493 0.248 10.468 1.00 95.56 92 LEU A N 1
ATOM 750 C CA . LEU A 1 92 ? -2.460 -0.762 10.272 1.00 95.56 92 LEU A CA 1
ATOM 751 C C . LEU A 1 92 ? -1.154 -0.185 10.799 1.00 95.56 92 LEU A C 1
ATOM 753 O O . LEU A 1 92 ? -0.668 0.804 10.262 1.00 95.56 92 LEU A O 1
ATOM 757 N N . VAL A 1 93 ? -0.624 -0.757 11.873 1.00 93.50 93 VAL A N 1
ATOM 758 C CA . VAL A 1 93 ? 0.526 -0.209 12.596 1.00 93.50 93 VAL A CA 1
ATOM 759 C C . VAL A 1 93 ? 1.785 -1.001 12.264 1.00 93.50 93 VAL A C 1
ATOM 761 O O . VAL A 1 93 ? 1.835 -2.215 12.485 1.00 93.50 93 VAL A O 1
ATOM 764 N N . ASP A 1 94 ? 2.806 -0.298 11.780 1.00 89.50 94 ASP A N 1
ATOM 765 C CA . ASP A 1 94 ? 4.099 -0.854 11.393 1.00 89.50 94 ASP A CA 1
ATOM 766 C C . ASP A 1 94 ? 5.210 -0.435 12.355 1.00 89.50 94 ASP A C 1
ATOM 768 O O . ASP A 1 94 ? 5.940 0.519 12.121 1.00 89.50 94 ASP A O 1
ATOM 772 N N . GLN A 1 95 ? 5.336 -1.182 13.450 1.00 80.06 95 GLN A N 1
ATOM 773 C CA . GLN A 1 95 ? 6.357 -0.981 14.486 1.00 80.06 95 GLN A CA 1
ATOM 774 C C . GLN A 1 95 ? 7.721 -1.604 14.156 1.00 80.06 95 GLN A C 1
ATOM 776 O O . GLN A 1 95 ? 8.617 -1.574 15.001 1.00 80.06 95 GLN A O 1
ATOM 781 N N . GLN A 1 96 ? 7.868 -2.250 12.995 1.00 70.75 96 GLN A N 1
ATOM 782 C CA . GLN A 1 96 ? 9.087 -2.998 12.674 1.00 70.75 96 GLN A CA 1
ATOM 783 C C . GLN A 1 96 ? 10.132 -2.156 11.945 1.00 70.75 96 GLN A C 1
ATOM 785 O O . GLN A 1 96 ? 11.311 -2.504 11.998 1.00 70.75 96 GLN A O 1
ATOM 790 N N . VAL A 1 97 ? 9.719 -1.063 11.301 1.00 63.78 97 VAL A N 1
ATOM 791 C CA . VAL A 1 97 ? 10.615 -0.175 10.561 1.00 63.78 97 VAL A CA 1
ATOM 792 C C . VAL A 1 97 ? 10.595 1.218 11.173 1.00 63.78 97 VAL A C 1
ATOM 794 O O . VAL A 1 97 ? 9.534 1.742 11.510 1.00 63.78 97 VAL A O 1
ATOM 797 N N . ASP A 1 98 ? 11.784 1.799 11.331 1.00 62.88 98 ASP A N 1
ATOM 798 C CA . ASP A 1 98 ? 11.929 3.186 11.755 1.00 62.88 98 ASP A CA 1
ATOM 799 C C . ASP A 1 98 ? 11.362 4.099 10.660 1.00 62.88 98 ASP A C 1
ATOM 801 O O . ASP A 1 98 ? 11.902 4.186 9.555 1.00 62.88 98 ASP A O 1
ATOM 805 N N . ALA A 1 99 ? 10.231 4.735 10.959 1.00 58.75 99 ALA A N 1
ATOM 806 C CA . ALA A 1 99 ? 9.478 5.550 10.009 1.00 58.75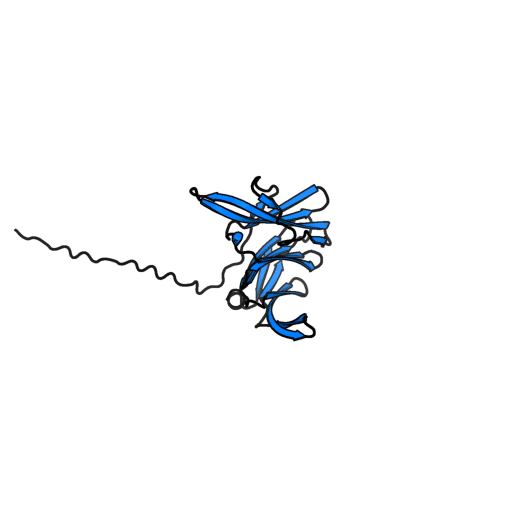 99 ALA A CA 1
ATOM 807 C C . ALA A 1 99 ? 10.217 6.814 9.541 1.00 58.75 99 ALA A C 1
ATOM 809 O O . ALA A 1 99 ? 9.785 7.445 8.579 1.00 58.75 99 ALA A O 1
ATOM 810 N N . SER A 1 100 ? 11.337 7.174 10.178 1.00 58.94 100 SER A N 1
ATOM 811 C CA . SER A 1 100 ? 12.138 8.350 9.810 1.00 58.94 100 SER A CA 1
ATOM 812 C C . SER A 1 100 ? 12.735 8.300 8.394 1.00 58.94 100 SER A C 1
ATOM 814 O O . SER A 1 100 ? 13.247 9.311 7.921 1.00 58.94 100 SER A O 1
ATOM 816 N N . GLY A 1 101 ? 12.667 7.153 7.707 1.00 61.25 101 GLY A N 1
ATOM 817 C CA . GLY A 1 101 ? 13.226 6.968 6.366 1.00 61.25 101 GLY A CA 1
ATOM 818 C C . GLY A 1 101 ? 12.292 7.269 5.187 1.00 61.25 101 GLY A C 1
ATOM 819 O O . GLY A 1 101 ? 12.769 7.257 4.052 1.00 61.25 101 GLY A O 1
ATOM 820 N N . TYR A 1 102 ? 10.988 7.488 5.396 1.00 71.75 102 TYR A N 1
ATOM 821 C CA . TYR A 1 102 ? 10.065 7.665 4.268 1.00 71.75 102 TYR A CA 1
ATOM 822 C C . TYR A 1 102 ? 10.212 9.043 3.617 1.00 71.75 102 TYR A C 1
ATOM 824 O O . TYR A 1 102 ? 10.070 10.070 4.275 1.00 71.75 102 TYR A O 1
ATOM 832 N N . VAL A 1 103 ? 10.434 9.056 2.300 1.00 80.50 103 VAL A N 1
ATOM 833 C CA . VAL A 1 103 ? 10.514 10.291 1.496 1.00 80.50 103 VAL A CA 1
ATOM 834 C C . VAL A 1 103 ? 9.144 10.755 0.997 1.00 80.50 103 VAL A C 1
ATOM 836 O O . VAL A 1 103 ? 8.993 11.884 0.543 1.00 80.50 103 VAL A O 1
ATOM 839 N N . GLY A 1 104 ? 8.139 9.884 1.074 1.00 86.12 104 GLY A N 1
ATOM 840 C CA . GLY A 1 104 ? 6.754 10.190 0.743 1.00 86.12 104 GLY A CA 1
ATOM 841 C C . GLY A 1 104 ? 5.904 8.929 0.701 1.00 86.12 104 GLY A C 1
ATOM 842 O O . GLY A 1 104 ? 6.416 7.818 0.532 1.00 86.12 104 GLY A O 1
ATOM 843 N N . VAL A 1 105 ? 4.591 9.098 0.832 1.00 90.19 105 VAL A N 1
ATOM 844 C CA . VAL A 1 105 ? 3.637 7.997 0.694 1.00 90.19 105 VAL A CA 1
ATOM 845 C C . VAL A 1 105 ? 2.697 8.297 -0.464 1.00 90.19 105 VAL A C 1
ATOM 847 O O . VAL A 1 105 ? 2.160 9.395 -0.597 1.00 90.19 105 VAL A O 1
ATOM 850 N N . LYS A 1 106 ? 2.467 7.308 -1.322 1.00 93.50 106 LYS A N 1
ATOM 851 C CA . LYS A 1 106 ? 1.385 7.338 -2.311 1.00 93.50 106 LYS A CA 1
ATOM 852 C C . LYS A 1 106 ? 0.307 6.359 -1.894 1.00 93.50 106 LYS A C 1
ATOM 854 O O . LYS A 1 106 ? 0.557 5.400 -1.173 1.00 93.50 106 LYS A O 1
ATOM 859 N N . SER A 1 107 ? -0.916 6.589 -2.345 1.00 96.12 107 SER A N 1
ATOM 860 C CA . SER A 1 107 ? -1.940 5.557 -2.249 1.00 96.12 107 SER A CA 1
ATOM 861 C C . SER A 1 107 ? -2.724 5.467 -3.535 1.00 96.12 107 SER A C 1
ATOM 863 O O . SER A 1 107 ? -2.905 6.469 -4.223 1.00 96.12 107 SER A O 1
ATOM 865 N N . GLU A 1 108 ? -3.206 4.271 -3.842 1.00 95.81 108 GLU A N 1
ATOM 866 C CA . GLU A 1 108 ? -4.042 4.022 -5.007 1.00 95.81 108 GLU A CA 1
ATOM 867 C C . GLU A 1 108 ? -5.112 2.971 -4.712 1.00 95.81 108 GLU A C 1
ATOM 869 O O . GLU A 1 108 ? -4.929 2.061 -3.898 1.00 95.81 108 GLU A O 1
ATOM 874 N N . GLN A 1 109 ? -6.245 3.091 -5.401 1.00 95.94 109 GLN A N 1
ATOM 875 C CA . GLN A 1 109 ? -7.235 2.029 -5.494 1.00 95.94 109 GLN A CA 1
ATOM 876 C C . GLN A 1 109 ? -6.854 1.111 -6.660 1.00 95.94 109 GLN A C 1
ATOM 878 O O . GLN A 1 109 ? -7.067 1.454 -7.822 1.00 95.94 109 GLN A O 1
ATOM 883 N N . VAL A 1 110 ? -6.322 -0.073 -6.354 1.00 93.50 110 VAL A N 1
ATOM 884 C CA . VAL A 1 110 ? -5.903 -1.049 -7.378 1.00 93.50 110 VAL A CA 1
ATOM 885 C C . VAL A 1 110 ? -7.115 -1.697 -8.050 1.00 93.50 110 VAL A C 1
ATOM 887 O O . VAL A 1 110 ? -7.046 -2.100 -9.213 1.00 93.50 110 VAL A O 1
ATOM 890 N N . ASP A 1 111 ? -8.240 -1.799 -7.333 1.00 94.25 111 ASP A N 1
ATOM 891 C CA . ASP A 1 111 ? -9.520 -2.258 -7.873 1.00 94.25 111 ASP A CA 1
ATOM 892 C C . ASP A 1 111 ? -10.714 -1.960 -6.946 1.00 94.25 111 ASP A C 1
ATOM 894 O O . ASP A 1 111 ? -10.610 -1.255 -5.948 1.00 94.25 111 ASP A O 1
ATOM 898 N N . ALA A 1 112 ? -11.885 -2.516 -7.271 1.00 94.06 112 ALA A N 1
ATOM 899 C CA . ALA A 1 112 ? -13.135 -2.271 -6.560 1.00 94.06 112 ALA A CA 1
ATOM 900 C C . ALA A 1 112 ? -13.121 -2.627 -5.060 1.00 94.06 112 ALA A C 1
ATOM 902 O O . ALA A 1 112 ? -14.003 -2.159 -4.346 1.00 94.06 112 ALA A O 1
ATOM 903 N N . ASP A 1 113 ? -12.197 -3.456 -4.575 1.00 95.62 113 ASP A N 1
ATOM 904 C CA . ASP A 1 113 ? -12.147 -3.887 -3.173 1.00 95.62 113 ASP A CA 1
ATOM 905 C C . ASP A 1 113 ? -10.754 -3.776 -2.540 1.00 95.62 113 ASP A C 1
ATOM 907 O O . ASP A 1 113 ? -10.562 -4.228 -1.412 1.00 95.62 113 ASP A O 1
ATOM 911 N N . THR A 1 114 ? -9.782 -3.183 -3.239 1.00 96.44 114 THR A N 1
ATOM 912 C CA . THR A 1 114 ? -8.382 -3.146 -2.803 1.00 96.44 114 THR A CA 1
ATOM 913 C C . THR A 1 114 ? -7.772 -1.769 -2.944 1.00 96.44 114 THR A C 1
ATOM 915 O O . THR A 1 114 ? -7.834 -1.140 -4.001 1.00 96.44 114 THR A O 1
ATOM 918 N N . ILE A 1 115 ? -7.121 -1.350 -1.868 1.00 97.06 115 ILE A N 1
ATOM 919 C CA . ILE A 1 115 ? -6.313 -0.139 -1.782 1.00 97.06 115 ILE A CA 1
ATOM 920 C C . ILE A 1 115 ? -4.880 -0.515 -1.432 1.00 97.06 115 ILE A C 1
ATOM 922 O O . ILE A 1 115 ? -4.632 -1.568 -0.837 1.00 97.06 115 ILE A O 1
ATOM 926 N N . VAL A 1 116 ? -3.944 0.358 -1.776 1.00 97.62 116 VAL A N 1
ATOM 927 C CA . VAL A 1 116 ? -2.537 0.203 -1.417 1.00 97.62 116 VAL A CA 1
ATOM 928 C C . VAL A 1 116 ? -1.995 1.529 -0.917 1.00 97.62 116 VAL A C 1
ATOM 930 O O . VAL A 1 116 ? -2.306 2.569 -1.492 1.00 97.62 116 VAL A O 1
ATOM 933 N N . PHE A 1 117 ? -1.199 1.474 0.147 1.00 97.19 117 PHE A N 1
ATOM 934 C CA . PHE A 1 117 ? -0.256 2.527 0.506 1.00 97.19 117 PHE A CA 1
ATOM 935 C C . PHE A 1 117 ? 1.128 2.102 0.022 1.00 97.19 117 PHE A C 1
ATOM 937 O O . PHE A 1 117 ? 1.563 0.994 0.323 1.00 97.19 117 PHE A O 1
ATOM 944 N N . ASP A 1 118 ? 1.798 2.967 -0.720 1.00 95.06 118 ASP A N 1
ATOM 945 C CA . ASP A 1 118 ? 3.173 2.798 -1.170 1.00 95.06 118 ASP A CA 1
ATOM 946 C C . ASP A 1 118 ? 4.056 3.788 -0.411 1.00 95.06 118 ASP A C 1
ATOM 948 O O . ASP A 1 118 ? 4.031 4.990 -0.686 1.00 95.06 118 ASP A O 1
ATOM 952 N N . SER A 1 119 ? 4.749 3.288 0.612 1.00 91.50 119 SER A N 1
ATOM 953 C CA . SER A 1 119 ? 5.604 4.096 1.487 1.00 91.50 119 SER A CA 1
ATOM 954 C C . SER A 1 119 ? 7.024 4.044 0.948 1.00 91.50 119 SER A C 1
ATOM 956 O O . SER A 1 119 ? 7.708 3.035 1.112 1.00 91.50 119 SER A O 1
ATOM 958 N N . MET A 1 120 ? 7.448 5.104 0.268 1.00 88.88 120 MET A N 1
ATOM 959 C CA . MET A 1 120 ? 8.685 5.104 -0.506 1.00 88.88 120 MET A CA 1
ATOM 960 C C . MET A 1 120 ? 9.877 5.529 0.356 1.00 88.88 120 MET A C 1
ATOM 962 O O . MET A 1 120 ? 9.796 6.486 1.128 1.00 88.88 120 MET A O 1
ATOM 966 N N . TYR A 1 121 ? 10.998 4.840 0.171 1.00 85.50 121 TYR A N 1
ATOM 967 C CA . TYR A 1 121 ? 12.342 5.267 0.564 1.00 85.50 121 TYR A CA 1
ATOM 968 C C . TYR A 1 121 ? 13.060 5.844 -0.660 1.00 85.50 121 TYR A C 1
ATOM 970 O O . TYR A 1 121 ? 12.606 5.657 -1.788 1.00 85.50 121 TYR A O 1
ATOM 978 N N . GLU A 1 122 ? 14.236 6.448 -0.471 1.00 81.94 122 GLU A N 1
ATOM 979 C CA . GLU A 1 122 ? 15.091 6.865 -1.598 1.00 81.94 122 GLU A CA 1
ATOM 980 C C . GLU A 1 122 ? 15.361 5.718 -2.595 1.00 81.94 122 GLU A C 1
ATOM 982 O O . GLU A 1 122 ? 15.455 5.954 -3.793 1.00 81.94 122 GLU A O 1
ATOM 987 N N . ARG A 1 123 ? 15.451 4.466 -2.114 1.00 86.56 123 ARG A N 1
ATOM 988 C CA . ARG A 1 123 ? 15.790 3.272 -2.918 1.00 86.56 123 ARG A CA 1
ATOM 989 C C . ARG A 1 123 ? 14.827 2.105 -2.743 1.00 86.56 123 ARG A C 1
ATOM 991 O O . ARG A 1 123 ? 15.243 0.960 -2.578 1.00 86.56 123 ARG A O 1
ATOM 998 N N . GLY A 1 124 ? 13.528 2.363 -2.776 1.00 90.62 124 GLY A N 1
ATOM 999 C CA . GLY A 1 124 ? 12.530 1.303 -2.655 1.00 90.62 124 GLY A CA 1
ATOM 1000 C C . GLY A 1 124 ? 11.328 1.749 -1.858 1.00 90.62 124 GLY A C 1
ATOM 1001 O O . GLY A 1 124 ? 10.949 2.915 -1.900 1.00 90.62 124 GLY A O 1
ATOM 1002 N N . GLY A 1 125 ? 10.730 0.820 -1.130 1.00 91.81 125 GLY A N 1
ATOM 1003 C CA . GLY A 1 125 ? 9.570 1.126 -0.319 1.00 91.81 125 GLY A CA 1
ATOM 1004 C C . GLY A 1 125 ? 8.919 -0.099 0.282 1.00 91.81 125 GLY A C 1
ATOM 1005 O O . GLY A 1 125 ? 9.380 -1.237 0.152 1.00 91.81 125 GLY A O 1
ATOM 1006 N N . ASP A 1 126 ? 7.800 0.171 0.927 1.00 93.00 126 ASP A N 1
ATOM 1007 C CA . ASP A 1 126 ? 6.922 -0.821 1.501 1.00 93.00 126 ASP A CA 1
ATOM 1008 C C . ASP A 1 126 ? 5.501 -0.616 0.982 1.00 93.00 126 ASP A C 1
ATOM 1010 O O . ASP A 1 126 ? 4.863 0.416 1.208 1.00 93.00 126 ASP A O 1
ATOM 1014 N N . LEU A 1 127 ? 4.985 -1.646 0.314 1.00 95.69 127 LEU A N 1
ATOM 1015 C CA . LEU A 1 127 ? 3.599 -1.703 -0.123 1.00 95.69 127 LEU A CA 1
ATOM 1016 C C . LEU A 1 127 ? 2.740 -2.293 0.987 1.00 95.69 127 LEU A C 1
ATOM 1018 O O . LEU A 1 127 ? 2.856 -3.481 1.292 1.00 95.69 127 LEU A O 1
ATOM 1022 N N . VAL A 1 128 ? 1.823 -1.508 1.540 1.00 96.69 128 VAL A N 1
ATOM 1023 C CA . VAL A 1 128 ? 0.770 -1.994 2.435 1.00 96.69 128 VAL A CA 1
ATOM 1024 C C . VAL A 1 128 ? -0.507 -2.165 1.631 1.00 96.69 128 VAL A C 1
ATOM 1026 O O . VAL A 1 128 ? -1.238 -1.213 1.359 1.00 96.69 128 VAL A O 1
ATOM 1029 N N . ILE A 1 129 ? -0.762 -3.405 1.227 1.00 97.56 129 ILE A N 1
ATOM 1030 C CA . ILE A 1 129 ? -1.893 -3.785 0.385 1.00 97.56 129 ILE A CA 1
ATOM 1031 C C . ILE A 1 129 ? -3.038 -4.221 1.284 1.00 97.56 129 ILE A C 1
ATOM 1033 O O . ILE A 1 129 ? -2.852 -5.099 2.124 1.00 97.56 129 ILE A O 1
ATOM 1037 N N . VAL A 1 130 ? -4.226 -3.649 1.086 1.00 97.00 130 VAL A N 1
ATOM 1038 C CA . VAL A 1 130 ? -5.415 -3.931 1.897 1.00 97.00 130 VAL A CA 1
ATOM 1039 C C . VAL A 1 130 ? -6.573 -4.326 0.999 1.00 97.00 130 VAL A C 1
ATOM 1041 O O . VAL A 1 130 ? -6.994 -3.561 0.134 1.00 97.00 130 VAL A O 1
ATOM 1044 N N . TRP A 1 131 ? -7.106 -5.520 1.229 1.00 96.31 131 TRP A N 1
ATOM 1045 C CA . TRP A 1 131 ? -8.246 -6.087 0.525 1.00 96.31 131 TRP A CA 1
ATOM 1046 C C . TRP A 1 131 ? -9.446 -6.199 1.471 1.00 96.31 131 TRP A C 1
ATOM 1048 O O . TRP A 1 131 ? -9.378 -6.855 2.512 1.00 96.31 131 TRP A O 1
ATOM 1058 N N . MET A 1 132 ? -10.549 -5.557 1.092 1.00 94.56 132 MET A N 1
ATOM 1059 C CA . MET A 1 132 ? -11.795 -5.480 1.858 1.00 94.56 132 MET A CA 1
ATOM 1060 C C . MET A 1 132 ? -12.967 -5.969 0.997 1.00 94.56 132 MET A C 1
ATOM 1062 O O . MET A 1 132 ? -13.707 -5.142 0.446 1.00 94.56 132 MET A O 1
ATOM 1066 N N . PRO A 1 133 ? -13.147 -7.299 0.841 1.00 92.06 133 PRO A N 1
ATOM 1067 C CA . PRO A 1 133 ? -14.252 -7.847 0.051 1.00 92.06 133 PRO A CA 1
ATOM 1068 C C . PRO A 1 133 ? -15.622 -7.418 0.600 1.00 92.06 133 PRO A C 1
ATOM 1070 O O . PRO A 1 133 ? -16.563 -7.224 -0.171 1.00 92.06 133 PRO A O 1
ATOM 1073 N N . ASP A 1 134 ? -15.712 -7.213 1.915 1.00 90.50 134 ASP A N 1
ATOM 1074 C CA . ASP A 1 134 ? -16.845 -6.619 2.616 1.00 90.50 134 ASP A CA 1
ATOM 1075 C C . ASP A 1 134 ? -16.364 -5.836 3.861 1.00 90.50 134 ASP A C 1
ATOM 1077 O O . ASP A 1 134 ? -15.172 -5.601 4.045 1.00 90.50 134 ASP A O 1
ATOM 1081 N N . LEU A 1 135 ? -17.295 -5.367 4.700 1.00 87.00 135 LEU A N 1
ATOM 1082 C CA . LEU A 1 135 ? -16.989 -4.581 5.908 1.00 87.00 135 LEU A CA 1
ATOM 1083 C C . LEU A 1 135 ? -16.601 -5.419 7.140 1.00 87.00 135 LEU A C 1
ATOM 1085 O O . LEU A 1 135 ? -16.225 -4.851 8.173 1.00 87.00 135 LEU A O 1
ATOM 1089 N N . GLN A 1 136 ? -16.756 -6.739 7.065 1.00 87.88 136 GLN A N 1
ATOM 1090 C CA . GLN A 1 136 ? -16.459 -7.697 8.130 1.00 87.88 136 GLN A CA 1
ATOM 1091 C C . GLN A 1 136 ? -15.080 -8.334 7.944 1.00 87.88 136 GLN A C 1
ATOM 1093 O O . GLN A 1 136 ? -14.417 -8.648 8.931 1.00 87.88 136 GLN A O 1
ATOM 1098 N N . GLN A 1 137 ? -14.641 -8.501 6.697 1.00 90.69 137 GLN A N 1
ATOM 1099 C CA . GLN A 1 137 ? -13.381 -9.138 6.341 1.00 90.69 137 GLN A CA 1
ATOM 1100 C C . GLN A 1 137 ? -12.396 -8.110 5.801 1.00 90.69 137 GLN A C 1
ATOM 1102 O O . GLN A 1 137 ? -12.625 -7.477 4.772 1.00 90.69 137 GLN A O 1
ATOM 1107 N N . ILE A 1 138 ? -11.280 -7.958 6.508 1.00 92.12 138 ILE A N 1
ATOM 1108 C CA . ILE A 1 138 ? -10.210 -7.033 6.150 1.00 92.12 138 ILE A CA 1
ATOM 1109 C C . ILE A 1 138 ? -8.923 -7.832 6.161 1.00 92.12 138 ILE A C 1
ATOM 1111 O O . ILE A 1 138 ? -8.501 -8.336 7.201 1.00 92.12 138 ILE A O 1
ATOM 1115 N N . TYR A 1 139 ? -8.338 -7.970 4.982 1.00 95.44 139 TYR A N 1
ATOM 1116 C CA . TYR A 1 139 ? -7.072 -8.644 4.778 1.00 95.44 139 TYR A CA 1
ATOM 1117 C C . TYR A 1 139 ? -6.029 -7.614 4.395 1.00 95.44 139 TYR A C 1
ATOM 1119 O O . TYR A 1 139 ? -6.311 -6.700 3.622 1.00 95.44 139 TYR A O 1
ATOM 1127 N N . HIS A 1 140 ? -4.808 -7.789 4.871 1.00 95.88 140 HIS A N 1
ATOM 1128 C CA . HIS A 1 140 ? -3.703 -6.937 4.472 1.00 95.88 140 HIS A CA 1
ATOM 1129 C C . HIS A 1 140 ? -2.421 -7.732 4.331 1.00 95.88 140 HIS A C 1
ATOM 1131 O O . HIS A 1 140 ? -2.311 -8.873 4.775 1.00 95.88 140 HIS A O 1
ATOM 1137 N N . VAL A 1 141 ? -1.451 -7.124 3.671 1.00 95.38 141 VAL A N 1
ATOM 1138 C CA . VAL A 1 141 ? -0.086 -7.619 3.615 1.00 95.38 141 VAL A CA 1
ATOM 1139 C C . VAL A 1 141 ? 0.855 -6.448 3.386 1.00 95.38 141 VAL A C 1
ATOM 1141 O O . VAL A 1 141 ? 0.541 -5.542 2.614 1.00 95.38 141 VAL A O 1
ATOM 1144 N N . LYS A 1 142 ? 2.004 -6.474 4.055 1.00 94.44 142 LYS A N 1
ATOM 1145 C CA . LYS A 1 142 ? 3.121 -5.578 3.789 1.00 94.44 142 LYS A CA 1
ATOM 1146 C C . LYS A 1 142 ? 4.158 -6.306 2.931 1.00 94.44 142 LYS A C 1
ATOM 1148 O O . LYS A 1 142 ? 4.591 -7.411 3.275 1.00 94.44 142 LYS A O 1
ATOM 1153 N N . VAL A 1 143 ? 4.539 -5.685 1.818 1.00 93.75 143 VAL A N 1
ATOM 1154 C CA . VAL A 1 143 ? 5.524 -6.200 0.863 1.00 93.75 143 VAL A CA 1
ATOM 1155 C C . VAL A 1 143 ? 6.633 -5.177 0.677 1.00 93.75 143 VAL A C 1
ATOM 1157 O O . VAL A 1 143 ? 6.419 -4.133 0.068 1.00 93.75 143 VAL A O 1
ATOM 1160 N N . HIS A 1 144 ? 7.821 -5.522 1.162 1.00 92.88 144 HIS A N 1
ATOM 1161 C CA . HIS A 1 144 ? 9.027 -4.749 0.909 1.00 92.88 144 HIS A CA 1
ATOM 1162 C C . HIS A 1 144 ? 9.482 -4.886 -0.548 1.00 92.88 144 HIS A C 1
ATOM 1164 O O . HIS A 1 144 ? 9.406 -5.981 -1.125 1.00 92.88 144 HIS A O 1
ATOM 1170 N N . TYR A 1 145 ? 9.988 -3.798 -1.126 1.00 93.50 145 TYR A N 1
ATOM 1171 C CA . TYR A 1 145 ? 10.668 -3.796 -2.415 1.00 93.50 145 TYR A CA 1
ATOM 1172 C C . TYR A 1 145 ? 11.857 -2.828 -2.418 1.00 93.50 145 TYR A C 1
ATOM 1174 O O . TYR A 1 145 ? 11.846 -1.796 -1.753 1.00 93.50 145 TYR A O 1
ATOM 1182 N N . MET A 1 146 ? 12.854 -3.140 -3.243 1.00 92.88 146 MET A N 1
ATOM 1183 C CA . MET A 1 146 ? 13.987 -2.255 -3.535 1.00 92.88 146 MET A CA 1
ATOM 1184 C C . MET A 1 146 ? 13.860 -1.682 -4.942 1.00 92.88 146 MET A C 1
ATOM 1186 O O . MET A 1 146 ? 13.350 -2.357 -5.833 1.00 92.88 146 MET A O 1
ATOM 1190 N N . ALA A 1 147 ? 14.335 -0.467 -5.178 1.00 91.56 147 ALA A N 1
ATOM 1191 C CA . ALA A 1 147 ? 14.364 0.143 -6.508 1.00 91.56 147 ALA A CA 1
ATOM 1192 C C . ALA A 1 147 ? 15.606 1.030 -6.682 1.00 91.56 147 ALA A C 1
ATOM 1194 O O . ALA A 1 147 ? 16.303 1.326 -5.713 1.00 91.56 147 ALA A O 1
ATOM 1195 N N . SER A 1 148 ? 15.898 1.430 -7.922 1.00 87.25 148 SER A N 1
ATOM 1196 C CA . SER A 1 148 ? 16.849 2.513 -8.200 1.00 87.25 148 SER A CA 1
ATOM 1197 C C . SER A 1 148 ? 16.319 3.849 -7.662 1.00 87.25 148 SER A C 1
ATOM 1199 O O . SER A 1 148 ? 15.121 3.972 -7.412 1.00 87.25 148 SER A O 1
ATOM 1201 N N . ASP A 1 149 ? 17.197 4.853 -7.553 1.00 83.50 149 ASP A N 1
ATOM 1202 C CA . ASP A 1 149 ? 16.857 6.217 -7.091 1.00 83.50 149 ASP A CA 1
ATOM 1203 C C . ASP A 1 149 ? 15.721 6.862 -7.910 1.00 83.50 149 ASP A C 1
ATOM 1205 O O . ASP A 1 149 ? 14.957 7.685 -7.419 1.00 83.50 149 ASP A O 1
ATOM 1209 N N . GLU A 1 150 ? 15.596 6.466 -9.177 1.00 85.06 150 GLU A N 1
ATOM 1210 C CA . GLU A 1 150 ? 14.586 6.965 -10.115 1.00 85.06 150 GLU A CA 1
ATOM 1211 C C . GLU A 1 150 ? 13.545 5.890 -10.471 1.00 85.06 150 GLU A C 1
ATOM 1213 O O . GLU A 1 150 ? 12.752 6.057 -11.401 1.00 85.06 150 GLU A O 1
ATOM 1218 N N . GLY A 1 151 ? 13.577 4.750 -9.781 1.00 89.75 151 GLY A N 1
ATOM 1219 C CA . GLY A 1 151 ? 12.724 3.598 -10.030 1.00 89.75 151 GLY A CA 1
ATOM 1220 C C . GLY A 1 151 ? 11.573 3.476 -9.041 1.00 89.75 151 GLY A C 1
ATOM 1221 O O . GLY A 1 151 ? 11.288 4.355 -8.235 1.00 89.75 151 GLY A O 1
ATOM 1222 N N . GLY A 1 152 ? 10.880 2.346 -9.115 1.00 93.50 152 GLY A N 1
ATOM 1223 C CA . GLY A 1 152 ? 9.805 2.030 -8.187 1.00 93.50 152 GLY A CA 1
ATOM 1224 C C . GLY A 1 152 ? 9.076 0.759 -8.578 1.00 93.50 152 GLY A C 1
ATOM 1225 O O . GLY A 1 152 ? 9.625 -0.138 -9.229 1.00 93.50 152 GLY A O 1
ATOM 1226 N N . VAL A 1 153 ? 7.801 0.700 -8.217 1.00 95.38 153 VAL A N 1
ATOM 1227 C CA . VAL A 1 153 ? 6.903 -0.386 -8.598 1.00 95.38 153 VAL A CA 1
ATOM 1228 C C . VAL A 1 153 ? 5.648 0.162 -9.254 1.00 95.38 153 VAL A C 1
ATOM 1230 O O . VAL A 1 153 ? 5.161 1.241 -8.941 1.00 95.38 153 VAL A O 1
ATOM 1233 N N . LYS A 1 154 ? 5.117 -0.609 -10.196 1.00 94.56 154 LYS A N 1
ATOM 1234 C CA . LYS A 1 154 ? 3.799 -0.409 -10.777 1.00 94.56 154 LYS A CA 1
ATOM 1235 C C . LYS A 1 154 ? 2.900 -1.554 -10.351 1.00 94.56 154 LYS A C 1
ATOM 1237 O O . LYS A 1 154 ? 3.243 -2.722 -10.568 1.00 94.56 154 LYS A O 1
ATOM 1242 N N . LEU A 1 155 ? 1.732 -1.212 -9.824 1.00 95.56 155 LEU A N 1
ATOM 1243 C CA . LEU A 1 155 ? 0.691 -2.172 -9.495 1.00 95.56 155 LEU A CA 1
ATOM 1244 C C . LEU A 1 155 ? -0.309 -2.288 -10.642 1.00 95.56 155 LEU A C 1
ATOM 1246 O O . LEU A 1 155 ? -0.669 -1.310 -11.294 1.00 95.56 155 LEU A O 1
ATOM 1250 N N . TYR A 1 156 ? -0.743 -3.511 -10.930 1.00 93.06 156 TYR A N 1
ATOM 1251 C CA . TYR A 1 156 ? -1.882 -3.740 -11.815 1.00 93.06 156 TYR A CA 1
ATOM 1252 C C . TYR A 1 156 ? -2.614 -5.029 -11.459 1.00 93.06 156 TYR A C 1
ATOM 1254 O O . TYR A 1 156 ? -2.067 -5.939 -10.836 1.00 93.06 156 TYR A O 1
ATOM 1262 N N . ARG A 1 157 ? -3.877 -5.113 -11.876 1.00 91.50 157 ARG A N 1
ATOM 1263 C CA . ARG A 1 157 ? -4.755 -6.250 -11.598 1.00 91.50 157 ARG A CA 1
ATOM 1264 C C . ARG A 1 157 ? -4.992 -7.101 -12.838 1.00 91.50 157 ARG A C 1
ATOM 1266 O O . ARG A 1 157 ? -5.187 -6.586 -13.937 1.00 91.50 157 ARG A O 1
ATOM 1273 N N . LYS A 1 158 ? -5.122 -8.411 -12.621 1.00 92.25 158 LYS A N 1
ATOM 1274 C CA . LYS A 1 158 ? -5.813 -9.321 -13.545 1.00 92.25 158 LYS A CA 1
ATOM 1275 C C . LYS A 1 158 ? -6.597 -10.355 -12.743 1.00 92.25 158 LYS A C 1
ATOM 1277 O O . LYS A 1 158 ? -6.006 -11.109 -11.979 1.00 92.25 158 LYS A O 1
ATOM 1282 N N . ASN A 1 159 ? -7.918 -10.419 -12.923 1.00 90.31 159 ASN A N 1
ATOM 1283 C CA . ASN A 1 159 ? -8.801 -11.297 -12.138 1.00 90.31 159 ASN A CA 1
ATOM 1284 C C . ASN A 1 159 ? -8.575 -11.095 -10.630 1.00 90.31 159 ASN A C 1
ATOM 1286 O O . ASN A 1 159 ? -8.551 -9.953 -10.197 1.00 90.31 159 ASN A O 1
ATOM 1290 N N . ASP A 1 160 ? -8.380 -12.149 -9.840 1.00 91.75 160 ASP A N 1
ATOM 1291 C CA . ASP A 1 160 ? -8.132 -12.055 -8.391 1.00 91.75 160 ASP A CA 1
ATOM 1292 C C . ASP A 1 160 ? -6.643 -11.934 -8.034 1.00 91.75 160 ASP A C 1
ATOM 1294 O O . ASP A 1 160 ? -6.225 -12.283 -6.928 1.00 91.75 160 ASP A O 1
ATOM 1298 N N . GLN A 1 161 ? -5.826 -11.481 -8.987 1.00 96.19 161 GLN A N 1
ATOM 1299 C CA . GLN A 1 161 ? -4.388 -11.332 -8.826 1.00 96.19 161 GLN A CA 1
ATOM 1300 C C . GLN A 1 161 ? -3.961 -9.868 -8.884 1.00 96.19 161 GLN A C 1
ATOM 1302 O O . GLN A 1 161 ? -4.452 -9.092 -9.711 1.00 96.19 161 GLN A O 1
ATOM 1307 N N . ILE A 1 162 ? -3.000 -9.533 -8.028 1.00 96.94 162 ILE A N 1
ATOM 1308 C CA . ILE A 1 162 ? -2.309 -8.245 -7.979 1.00 96.94 162 ILE A CA 1
ATOM 1309 C C . ILE A 1 162 ? -0.879 -8.494 -8.448 1.00 96.94 162 ILE A C 1
ATOM 1311 O O . ILE A 1 162 ? -0.204 -9.391 -7.946 1.00 96.94 162 ILE A O 1
ATOM 1315 N N . PHE A 1 163 ? -0.430 -7.718 -9.422 1.00 97.00 163 PHE A N 1
ATOM 1316 C CA . PHE A 1 163 ? 0.899 -7.804 -10.003 1.00 97.00 163 PHE A CA 1
ATOM 1317 C C . PHE A 1 163 ? 1.717 -6.619 -9.518 1.00 97.00 163 PHE A C 1
ATOM 1319 O O . PHE A 1 163 ? 1.292 -5.476 -9.669 1.00 97.00 163 PHE A O 1
ATOM 1326 N N . ILE A 1 164 ? 2.895 -6.907 -8.978 1.00 97.25 164 ILE A N 1
ATOM 1327 C CA . ILE A 1 164 ? 3.883 -5.927 -8.544 1.00 97.25 164 ILE A CA 1
ATOM 1328 C C . ILE A 1 164 ? 5.028 -5.982 -9.550 1.00 97.25 164 ILE A C 1
ATOM 1330 O O . ILE A 1 164 ? 5.795 -6.947 -9.584 1.00 97.25 164 ILE A O 1
ATOM 1334 N N . GLN A 1 165 ? 5.110 -4.975 -10.415 1.00 96.31 165 GLN A N 1
ATOM 1335 C CA . GLN A 1 165 ? 6.123 -4.883 -11.461 1.00 96.31 165 GLN A CA 1
ATOM 1336 C C . GLN A 1 165 ? 7.145 -3.818 -11.100 1.00 96.31 165 GLN A C 1
ATOM 1338 O O . GLN A 1 165 ? 6.808 -2.639 -11.070 1.00 96.31 165 GLN A O 1
ATOM 1343 N N . LYS A 1 166 ? 8.406 -4.212 -10.914 1.00 95.69 166 LYS A N 1
ATOM 1344 C CA . LYS A 1 166 ? 9.500 -3.244 -10.826 1.00 95.69 166 LYS A CA 1
ATOM 1345 C C . LYS A 1 166 ? 9.587 -2.417 -12.094 1.00 95.69 166 LYS A C 1
ATOM 1347 O O . LYS A 1 166 ? 9.495 -2.963 -13.202 1.00 95.69 166 LYS A O 1
ATOM 1352 N N . ILE A 1 167 ? 9.809 -1.129 -11.917 1.00 95.06 167 ILE A N 1
ATOM 1353 C CA . ILE A 1 167 ? 10.020 -0.177 -12.991 1.00 95.06 167 ILE A CA 1
ATOM 1354 C C . ILE A 1 167 ? 11.250 0.675 -12.700 1.00 95.06 167 ILE A C 1
ATOM 1356 O O . ILE A 1 167 ? 11.627 0.869 -11.550 1.00 95.06 167 ILE A O 1
ATOM 1360 N N . ASP A 1 168 ? 11.872 1.164 -13.761 1.00 94.06 168 ASP A N 1
ATOM 1361 C CA . ASP A 1 168 ? 13.055 2.018 -13.697 1.00 94.06 168 ASP A CA 1
ATOM 1362 C C . ASP A 1 168 ? 12.943 3.110 -14.756 1.00 94.06 168 ASP A C 1
ATOM 1364 O O . ASP A 1 168 ? 12.283 2.904 -15.790 1.00 94.06 168 ASP A O 1
ATOM 1368 N N . LEU A 1 169 ? 13.561 4.263 -14.512 1.00 92.88 169 LEU A N 1
ATOM 1369 C CA . LEU A 1 169 ? 13.545 5.355 -15.471 1.00 92.88 169 LEU A CA 1
ATOM 1370 C C . LEU A 1 169 ? 14.282 4.916 -16.742 1.00 92.88 169 LEU A C 1
ATOM 1372 O O . LEU A 1 169 ? 15.383 4.363 -16.728 1.00 92.88 169 LEU A O 1
ATOM 1376 N N . LYS A 1 170 ? 13.630 5.101 -17.886 1.00 93.25 170 LYS A N 1
ATOM 1377 C CA . LYS A 1 170 ? 14.215 4.834 -19.201 1.00 93.25 170 LYS A CA 1
ATOM 1378 C C . LYS A 1 170 ? 14.681 6.124 -19.860 1.00 93.25 170 LYS A C 1
ATOM 1380 O O . LYS A 1 170 ? 15.732 6.129 -20.490 1.00 93.25 170 LYS A O 1
ATOM 1385 N N . ALA A 1 171 ? 13.851 7.159 -19.796 1.00 92.62 171 ALA A N 1
ATOM 1386 C CA . ALA A 1 171 ? 14.091 8.453 -20.417 1.00 92.62 171 ALA A CA 1
ATOM 1387 C C . ALA A 1 171 ? 13.138 9.499 -19.833 1.00 92.62 171 ALA A C 1
ATOM 1389 O O . ALA A 1 171 ? 12.107 9.151 -19.258 1.00 92.62 171 ALA A O 1
ATOM 1390 N N . LEU A 1 172 ? 13.443 10.768 -20.083 1.00 92.88 172 LEU A N 1
ATOM 1391 C CA . LEU A 1 172 ? 12.496 11.870 -19.957 1.00 92.88 172 LEU A CA 1
ATOM 1392 C C . LEU A 1 172 ? 11.977 12.221 -21.354 1.00 92.88 172 LEU A 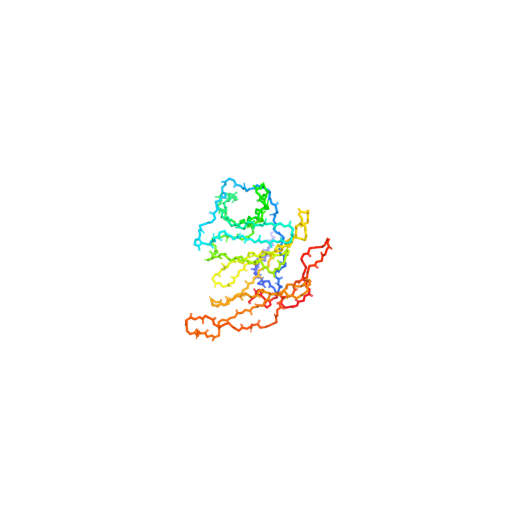C 1
ATOM 1394 O O . LEU A 1 172 ? 12.757 12.308 -22.305 1.00 92.88 172 LEU A O 1
ATOM 1398 N N . LYS A 1 173 ? 10.666 12.405 -21.493 1.00 91.06 173 LYS A N 1
ATOM 1399 C CA . LYS A 1 173 ? 10.049 12.951 -22.705 1.00 91.06 173 LYS A CA 1
ATOM 1400 C C . LYS A 1 173 ? 9.203 14.144 -22.305 1.00 91.06 173 LYS A C 1
ATOM 1402 O O . LYS A 1 173 ? 8.246 13.965 -21.561 1.00 91.06 173 LYS A O 1
ATOM 1407 N N . ASP A 1 174 ? 9.554 15.323 -22.809 1.00 92.12 174 ASP A N 1
ATOM 1408 C CA . ASP A 1 174 ? 8.878 16.582 -22.470 1.00 92.12 174 ASP A CA 1
ATOM 1409 C C . ASP A 1 174 ? 8.789 16.771 -20.936 1.00 92.12 174 ASP A C 1
ATOM 1411 O O . ASP A 1 174 ? 7.722 17.032 -20.385 1.00 92.12 174 ASP A O 1
ATOM 1415 N N . ASP A 1 175 ? 9.909 16.514 -20.244 1.00 87.75 175 ASP A N 1
ATOM 1416 C CA . ASP A 1 175 ? 10.064 16.495 -18.776 1.00 87.75 175 ASP A CA 1
ATOM 1417 C C . ASP A 1 175 ? 9.189 15.485 -18.012 1.00 87.75 175 ASP A C 1
ATOM 1419 O O . ASP A 1 175 ? 9.173 15.465 -16.783 1.00 87.75 175 ASP A O 1
ATOM 1423 N N . GLN A 1 176 ? 8.500 14.585 -18.717 1.00 90.50 176 GLN A N 1
ATOM 1424 C CA . GLN A 1 176 ? 7.748 13.493 -18.106 1.00 90.50 176 GLN A CA 1
ATOM 1425 C C . GLN A 1 176 ? 8.578 12.203 -18.065 1.00 90.50 176 GLN A C 1
ATOM 1427 O O . GLN A 1 176 ? 9.155 11.806 -19.089 1.00 90.50 176 GLN A O 1
ATOM 1432 N N . PRO A 1 177 ? 8.626 11.500 -16.919 1.00 90.81 177 PRO A N 1
ATOM 1433 C CA . PRO A 1 177 ? 9.365 10.255 -16.808 1.00 90.81 177 PRO A CA 1
ATOM 1434 C C . PRO A 1 177 ? 8.701 9.134 -17.613 1.00 90.81 177 PRO A C 1
ATOM 1436 O O . PRO A 1 177 ? 7.517 8.828 -17.464 1.00 90.81 177 PRO A O 1
ATOM 1439 N N . ILE A 1 178 ? 9.493 8.480 -18.461 1.00 93.88 178 ILE A N 1
ATOM 1440 C CA . ILE A 1 178 ? 9.127 7.241 -19.144 1.00 93.88 178 ILE A CA 1
ATOM 1441 C C . ILE A 1 178 ? 9.820 6.091 -18.435 1.00 93.88 178 ILE A C 1
ATOM 1443 O O . ILE A 1 178 ? 11.046 5.985 -18.447 1.00 93.88 178 ILE A O 1
ATOM 1447 N N . TYR A 1 179 ? 9.021 5.174 -17.905 1.00 95.00 179 TYR A N 1
ATOM 1448 C CA . TYR A 1 179 ? 9.512 3.998 -17.205 1.00 95.00 179 TYR A CA 1
ATOM 1449 C C . TYR A 1 179 ? 9.581 2.759 -18.106 1.00 95.00 179 TYR A C 1
ATOM 1451 O O . TYR A 1 179 ? 8.784 2.585 -19.032 1.00 95.00 179 TYR A O 1
ATOM 1459 N N . LYS A 1 180 ? 10.523 1.861 -17.809 1.00 95.50 180 LYS A N 1
ATOM 1460 C CA . LYS A 1 180 ? 10.610 0.502 -18.373 1.00 95.50 180 LYS A CA 1
ATOM 1461 C C . LYS A 1 180 ? 10.375 -0.535 -17.277 1.00 95.50 180 LYS A C 1
ATOM 1463 O O . LYS A 1 180 ? 10.739 -0.312 -16.129 1.00 95.50 180 LYS A O 1
ATOM 1468 N N . ASN A 1 181 ? 9.829 -1.689 -17.647 1.00 96.00 181 ASN A N 1
ATOM 1469 C CA . ASN A 1 181 ? 9.684 -2.817 -16.730 1.00 96.00 181 ASN A CA 1
ATOM 1470 C C . ASN A 1 181 ? 11.039 -3.496 -16.489 1.00 96.00 181 ASN A C 1
ATOM 1472 O O . ASN A 1 181 ? 11.778 -3.759 -17.440 1.00 96.00 181 ASN A O 1
ATOM 1476 N N . ILE A 1 182 ? 11.318 -3.838 -15.234 1.00 93.56 182 ILE A N 1
ATOM 1477 C CA . ILE A 1 182 ? 12.493 -4.604 -14.818 1.00 93.56 182 ILE A CA 1
ATOM 1478 C C . ILE A 1 182 ? 12.061 -6.000 -14.375 1.00 93.56 182 ILE A C 1
ATOM 1480 O O . ILE A 1 182 ? 11.263 -6.155 -13.454 1.00 93.56 182 ILE A O 1
ATOM 1484 N N . GLY A 1 183 ? 12.607 -7.028 -15.025 1.00 91.25 183 GLY A N 1
ATOM 1485 C CA . GLY A 1 183 ? 12.334 -8.419 -14.670 1.00 91.25 183 GLY A CA 1
ATOM 1486 C C . GLY A 1 183 ? 10.863 -8.823 -14.824 1.00 91.25 183 GLY A C 1
ATOM 1487 O O . GLY A 1 183 ? 10.089 -8.199 -15.554 1.00 91.25 183 GLY A O 1
ATOM 1488 N N . LYS A 1 184 ? 10.489 -9.916 -14.151 1.00 94.06 184 LYS A N 1
ATOM 1489 C CA . LYS A 1 184 ? 9.114 -10.433 -14.120 1.00 94.06 184 LYS A CA 1
ATOM 1490 C C . LYS A 1 184 ? 8.370 -9.891 -12.895 1.00 94.06 184 LYS A C 1
ATOM 1492 O O . LYS A 1 184 ? 8.998 -9.709 -11.855 1.00 94.06 184 LYS A O 1
ATOM 1497 N N . PRO A 1 185 ? 7.045 -9.694 -12.982 1.00 95.88 185 PRO A N 1
ATOM 1498 C CA . PRO A 1 185 ? 6.263 -9.238 -11.844 1.00 95.88 185 PRO A CA 1
ATOM 1499 C C . PRO A 1 185 ? 6.181 -10.309 -10.750 1.00 95.88 185 PRO A C 1
ATOM 1501 O O . PRO A 1 185 ? 6.110 -11.510 -11.038 1.00 95.88 185 PRO A O 1
ATOM 1504 N N . VAL A 1 186 ? 6.110 -9.861 -9.498 1.00 96.62 186 VAL A N 1
ATOM 1505 C CA . VAL A 1 186 ? 5.611 -10.679 -8.386 1.00 96.62 186 VAL A CA 1
ATOM 1506 C C . VAL A 1 186 ? 4.090 -10.664 -8.427 1.00 96.62 186 VAL A C 1
ATOM 1508 O O . VAL A 1 186 ? 3.476 -9.626 -8.655 1.00 96.62 186 VAL A O 1
ATOM 1511 N N . ILE A 1 187 ? 3.477 -11.826 -8.233 1.00 96.75 187 ILE A N 1
ATOM 1512 C CA . ILE A 1 187 ? 2.032 -12.008 -8.313 1.00 96.75 187 ILE A CA 1
ATOM 1513 C C . ILE A 1 187 ? 1.519 -12.419 -6.941 1.00 96.75 187 ILE A C 1
ATOM 1515 O O . ILE A 1 187 ? 1.911 -13.456 -6.398 1.00 96.75 187 ILE A O 1
ATOM 1519 N N . LEU A 1 188 ? 0.599 -11.621 -6.414 1.00 96.44 188 LEU A N 1
ATOM 1520 C CA . LEU A 1 188 ? -0.212 -11.943 -5.250 1.00 96.44 188 LEU A CA 1
ATOM 1521 C C . LEU A 1 188 ? -1.591 -12.401 -5.706 1.00 96.44 188 LEU A C 1
ATOM 1523 O O . LEU A 1 188 ? -2.093 -11.958 -6.739 1.00 96.44 188 LEU A O 1
ATOM 1527 N N . LYS A 1 189 ? -2.228 -13.267 -4.924 1.00 96.12 189 LYS A N 1
ATOM 1528 C CA . LYS A 1 189 ? -3.595 -13.729 -5.157 1.00 96.12 189 LYS A CA 1
ATOM 1529 C C . LYS A 1 189 ? -4.454 -13.467 -3.930 1.00 96.12 189 LYS A C 1
ATOM 1531 O O . LYS A 1 189 ? -4.039 -13.734 -2.806 1.00 96.12 189 LYS A O 1
ATOM 1536 N N . LYS A 1 190 ? -5.676 -13.005 -4.165 1.00 95.50 190 LYS A N 1
ATOM 1537 C CA . LYS A 1 190 ? -6.720 -12.898 -3.148 1.00 95.50 190 LYS A CA 1
ATOM 1538 C C . LYS A 1 190 ? -7.406 -14.247 -2.992 1.00 95.50 190 LYS A C 1
ATOM 1540 O O . LYS A 1 190 ? -7.908 -14.814 -3.965 1.00 95.50 190 LYS A O 1
ATOM 1545 N N . VAL A 1 191 ? -7.400 -14.788 -1.783 1.00 94.06 191 VAL A N 1
ATOM 1546 C CA . VAL A 1 191 ? -8.014 -16.079 -1.474 1.00 94.06 191 VAL A CA 1
ATOM 1547 C C . VAL A 1 191 ? -8.946 -15.897 -0.287 1.00 94.06 191 VAL A C 1
ATOM 1549 O O . VAL A 1 191 ? -8.505 -15.611 0.823 1.00 94.06 191 VAL A O 1
ATOM 1552 N N . GLN A 1 192 ? -10.245 -16.078 -0.522 1.00 89.69 192 GLN A N 1
ATOM 1553 C CA . GLN A 1 192 ? -11.265 -15.972 0.521 1.00 89.69 192 GLN A CA 1
ATOM 1554 C C . GLN A 1 192 ? -10.929 -16.867 1.722 1.00 89.69 192 GLN A C 1
ATOM 1556 O O . GLN A 1 192 ? -10.504 -18.012 1.552 1.00 89.69 192 GLN A O 1
ATOM 1561 N N . GLY A 1 193 ? -11.053 -16.324 2.934 1.00 88.81 193 GLY A N 1
ATOM 1562 C CA . GLY A 1 193 ? -10.693 -17.010 4.180 1.00 88.81 193 GLY A CA 1
ATOM 1563 C C . GLY A 1 193 ? -9.187 -17.137 4.463 1.00 88.81 193 GLY A C 1
ATOM 1564 O O . GLY A 1 193 ? -8.827 -17.454 5.592 1.00 88.81 193 GLY A O 1
ATOM 1565 N N . LYS A 1 194 ? -8.304 -16.873 3.487 1.00 90.31 194 LYS A N 1
ATOM 1566 C CA . LYS A 1 194 ? -6.835 -16.882 3.669 1.00 90.31 194 LYS A CA 1
ATOM 1567 C C . LYS A 1 194 ? -6.187 -15.502 3.529 1.00 90.31 194 LYS A C 1
ATOM 1569 O O . LYS A 1 194 ? -5.073 -15.315 4.001 1.00 90.31 194 LYS A O 1
ATOM 1574 N N . GLY A 1 195 ? -6.864 -14.556 2.883 1.00 92.88 195 GLY A N 1
ATOM 1575 C CA . GLY A 1 195 ? -6.361 -13.210 2.627 1.00 92.88 195 GLY A CA 1
ATOM 1576 C C . GLY A 1 195 ? -5.520 -13.104 1.358 1.00 92.88 195 GLY A C 1
ATOM 1577 O O . GLY A 1 195 ? -5.817 -13.745 0.347 1.00 92.88 195 GLY A O 1
ATOM 1578 N N . ILE A 1 196 ? -4.504 -12.242 1.390 1.00 95.25 196 ILE A N 1
ATOM 1579 C CA . ILE A 1 196 ? -3.614 -11.972 0.255 1.00 95.25 196 ILE A CA 1
ATOM 1580 C C . ILE A 1 196 ? -2.384 -12.874 0.382 1.00 95.25 196 ILE A C 1
ATOM 1582 O O . ILE A 1 196 ? -1.652 -12.787 1.363 1.00 95.25 196 ILE A O 1
ATOM 1586 N N . VAL A 1 197 ? -2.152 -13.742 -0.604 1.00 93.50 197 VAL A N 1
ATOM 1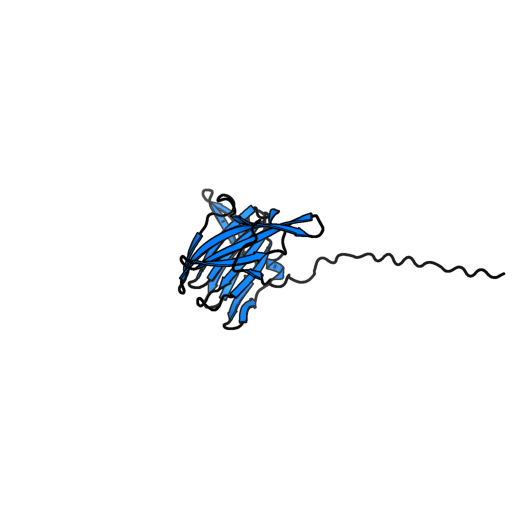587 C CA . VAL A 1 197 ? -1.074 -14.744 -0.570 1.00 93.50 197 VAL A CA 1
ATOM 1588 C C . VAL A 1 197 ? -0.135 -14.613 -1.764 1.00 93.50 197 VAL A C 1
ATOM 1590 O O . VAL A 1 197 ? -0.553 -14.215 -2.853 1.00 93.50 197 VAL A O 1
ATOM 1593 N N . PHE A 1 198 ? 1.130 -14.998 -1.583 1.00 93.56 198 PHE A N 1
ATOM 1594 C CA . PHE A 1 198 ? 2.067 -15.161 -2.695 1.00 93.56 198 PHE A CA 1
ATOM 1595 C C . PHE A 1 198 ? 1.548 -16.220 -3.673 1.00 93.56 198 PHE A C 1
ATOM 1597 O O . PHE A 1 198 ? 1.162 -17.313 -3.257 1.00 93.56 198 PHE A O 1
ATOM 1604 N N . ALA A 1 199 ? 1.549 -15.908 -4.969 1.00 93.00 199 ALA A N 1
ATOM 1605 C CA . ALA A 1 199 ? 1.163 -16.850 -6.015 1.00 93.00 199 ALA A CA 1
ATOM 1606 C C . ALA A 1 199 ? 2.356 -17.284 -6.874 1.00 93.00 199 ALA A C 1
ATOM 1608 O O . ALA A 1 199 ? 2.516 -18.474 -7.131 1.00 93.00 199 ALA A O 1
ATOM 1609 N N . SER A 1 200 ? 3.176 -16.336 -7.338 1.00 93.69 200 SER A N 1
ATOM 1610 C CA . SER A 1 200 ? 4.352 -16.619 -8.174 1.00 93.69 200 SER A CA 1
ATOM 1611 C C . SER A 1 200 ? 5.231 -15.381 -8.370 1.00 93.69 200 SER A C 1
ATOM 1613 O O . SER A 1 200 ? 4.818 -14.270 -8.049 1.00 93.69 200 SER A O 1
ATOM 1615 N N . GLY A 1 201 ? 6.394 -15.556 -8.996 1.00 91.50 201 GLY A N 1
ATOM 1616 C CA . GLY A 1 201 ? 7.347 -14.488 -9.308 1.00 91.50 201 GLY A CA 1
ATOM 1617 C C . GLY A 1 201 ? 8.656 -14.674 -8.551 1.00 91.50 201 GLY A C 1
ATOM 1618 O O . GLY A 1 201 ? 8.842 -15.683 -7.874 1.00 91.50 201 GLY A O 1
ATOM 1619 N N . ASP A 1 202 ? 9.562 -13.710 -8.677 1.00 89.69 202 ASP A N 1
ATOM 1620 C CA . ASP A 1 202 ? 10.831 -13.714 -7.951 1.00 89.69 202 ASP A CA 1
ATOM 1621 C C . ASP A 1 202 ? 10.806 -12.624 -6.875 1.00 89.69 202 ASP A C 1
ATOM 1623 O O . ASP A 1 202 ? 11.066 -11.450 -7.140 1.00 89.69 202 ASP A O 1
ATOM 1627 N N . LEU A 1 203 ? 10.440 -13.020 -5.652 1.00 89.94 203 LEU A N 1
ATOM 1628 C CA . LEU A 1 203 ? 10.361 -12.098 -4.520 1.00 89.94 203 LEU A CA 1
ATOM 1629 C C . LEU A 1 203 ? 11.741 -11.559 -4.127 1.00 89.94 203 LEU A C 1
ATOM 1631 O O . LEU A 1 203 ? 11.864 -10.402 -3.733 1.00 89.94 203 LEU A O 1
ATOM 1635 N N . LYS A 1 204 ? 12.793 -12.363 -4.309 1.00 89.38 204 LYS A N 1
ATOM 1636 C CA . LYS A 1 204 ? 14.165 -11.940 -4.040 1.00 89.38 204 LYS A CA 1
ATOM 1637 C C . LYS A 1 204 ? 14.590 -10.860 -5.028 1.00 89.38 204 LYS A C 1
ATOM 1639 O O . LYS A 1 204 ? 15.202 -9.881 -4.618 1.00 89.38 204 LYS A O 1
ATOM 1644 N N . ALA A 1 205 ? 14.234 -10.998 -6.302 1.00 90.06 205 ALA A N 1
ATOM 1645 C CA . ALA A 1 205 ? 14.480 -9.953 -7.289 1.00 90.06 205 ALA A CA 1
ATOM 1646 C C . ALA A 1 205 ? 13.634 -8.695 -7.039 1.00 90.06 205 ALA A C 1
ATOM 1648 O O . ALA A 1 205 ? 14.054 -7.612 -7.428 1.00 90.06 205 ALA A O 1
ATOM 1649 N N . LEU A 1 206 ? 12.466 -8.798 -6.388 1.00 92.75 206 LEU A N 1
ATOM 1650 C CA . LEU A 1 206 ? 11.689 -7.627 -5.961 1.00 92.75 206 LEU A CA 1
ATOM 1651 C C . LEU A 1 206 ? 12.363 -6.884 -4.785 1.00 92.75 206 LEU A C 1
ATOM 1653 O O . LEU A 1 206 ? 12.325 -5.659 -4.720 1.00 92.75 206 LEU A O 1
ATOM 1657 N N . GLN A 1 207 ? 13.004 -7.615 -3.880 1.00 90.62 207 GLN A N 1
ATOM 1658 C CA . GLN A 1 207 ? 13.559 -7.087 -2.627 1.00 90.62 207 GLN A CA 1
ATOM 1659 C C . GLN A 1 207 ? 15.054 -6.744 -2.674 1.00 90.62 207 GLN A C 1
ATOM 1661 O O . GLN A 1 207 ? 15.594 -6.325 -1.659 1.00 90.62 207 GLN A O 1
ATOM 1666 N N . ASN A 1 208 ? 15.724 -6.927 -3.817 1.00 85.75 208 ASN A N 1
ATOM 1667 C CA . ASN A 1 208 ? 17.126 -6.540 -4.028 1.00 85.75 208 ASN A CA 1
ATOM 1668 C C . ASN A 1 208 ? 17.283 -5.564 -5.189 1.00 85.75 208 ASN A C 1
ATOM 1670 O O . ASN A 1 208 ? 16.441 -5.620 -6.119 1.00 85.75 208 ASN A O 1
#

Sequence (208 aa):
MKIQYIKQLLFICSVVITSSIYAQEFQQLNIQTQLAKQCHQDDEDIFSPQTYQLRSTKVVLKTYSCTSKKQDREQYYSAYGIQLGAKKSLYLVDQQVDASGYVGVKSEQVDADTIVFDSMYERGGDLVIVWMPDLQQIYHVKVHYMASDEGGVKLYRKNDQIFIQKIDLKALKDDQPIYKNIGKPVILKKVQGKGIVFASGDLKALQN